Protein 3G9A (pdb70)

Sequence (355 aa):
GKGEELFTGVVPILVELDGDVNGHKFSVSGEGEGDATYGKLTLKFICTTGKLPVPWPTLVTTFVQCFSRYPDHMKRHDFFKSAMPEGYVQERTISFKDDGNYKTRAEVKFEGDDTLVNRIELKGIDFKEDGNILGHKLEEYNYNSHNVYITADKQKNGIKANFKIRRHNIEEDGSVQLADHYQQNTTPIGDGPVLLPDNHYLSTQSALSKDPNEKRDHMVLLEFVTAAGIITVQLQESGGGSVQAGGSLRLSCAASGDTFSSYSMAWFRQAPGKECELVSNILRDGTTTYAGSVKGRFTISRDDAKNTTVYLQMVVNLKSSEDTARYYCAADSGTQLGYVGAVGLSCLDYVMDYWGKGTQVTVS

Nearest PDB structures (foldseek):
  2qu1-assembly1_A  TM=1.002E+00  e=1.245E-47  Aequorea victoria
  1q4e-assembly1_A  TM=1.002E+00  e=1.464E-47  Aequorea victoria
  2hrs-assembly1_A  TM=1.003E+00  e=1.721E-47  Aequorea victoria
  8zus-assembly1_A  TM=1.002E+00  e=2.135E-47  Aequorea victoria
  6hut-assembly1_A  TM=1.001E+00  e=2.510E-47  Aequorea victoria

InterPro domains:
  IPR000786 Green fluorescent protein, GFP [PR01229] (3-27)
  IPR000786 Green fluorescent protein, GFP [PR01229] (28-48)
  IPR000786 Green fluorescent protein, GFP [PR01229] (49-69)
  IPR000786 Green fluorescent protein, GFP [PR01229] (70-85)
  IPR000786 Green fluorescent protein, GFP [PR01229] (86-108)
  IPR000786 Green fluorescent protein, GFP [PR01229] (109-129)
  IPR000786 Green fluorescent protein, GFP [PR01229] (130-149)
  IPR000786 Green fluorescent protein, GFP [PR01229] (150-171)
  IPR000786 Green fluorescent protein, GFP [PR01229] (173-192)
  IPR000786 Green fluorescent protein, GFP [PR01229] (193-211)
  IPR000786 Green fluorescent protein, GFP [PR01229] (214-237)
  IPR009017 Green fluorescent protein [G3DSA:2.40.155.10] (1-145)
  IPR009017 Green fluorescent protein [G3DSA:2.40.155.10] (146-238)
  IPR009017 Green fluorescent protein [SSF54511] (2-228)
  IPR011584 Green fluorescent protein-related [PF01353] (14-227)

Structure (mmCIF, N/CA/C/O backbone):
data_3G9A
#
_entry.id   3G9A
#
_cell.length_a   50.780
_cell.length_b   81.620
_cell.length_c   94.480
_cell.angle_alpha   90.00
_cell.angle_beta   90.00
_cell.angle_gamma   90.00
#
_symmetry.space_group_name_H-M   'P 21 21 21'
#
loop_
_entity.id
_entity.type
_entity.pdbx_description
1 polymer 'Green fluorescent protein'
2 polymer Minimizer
3 water water
#
loop_
_atom_site.group_PDB
_atom_site.id
_atom_site.type_symbol
_atom_site.label_atom_id
_atom_site.label_alt_id
_atom_site.label_comp_id
_atom_site.label_asym_id
_atom_site.label_entity_id
_atom_site.label_seq_id
_atom_site.pdbx_PDB_ins_code
_atom_site.Cartn_x
_atom_site.Cartn_y
_atom_site.Cartn_z
_atom_site.occupancy
_atom_site.B_iso_or_equiv
_atom_site.auth_seq_id
_atom_site.auth_comp_id
_atom_site.auth_asym_id
_atom_site.auth_atom_id
_atom_site.pdbx_PDB_model_num
ATOM 1 N N . GLY A 1 2 ? 48.693 106.016 -17.256 1.00 41.59 2 GLY A N 1
ATOM 2 C CA . GLY A 1 2 ? 47.367 105.461 -17.456 1.00 43.05 2 GLY A CA 1
ATOM 3 C C . GLY A 1 2 ? 46.362 105.973 -16.443 1.00 35.49 2 GLY A C 1
ATOM 4 O O . GLY A 1 2 ? 46.724 106.324 -15.316 1.00 34.22 2 GLY A O 1
ATOM 5 N N . LYS A 1 3 ? 45.094 106.018 -16.844 1.00 31.29 3 LYS A N 1
ATOM 6 C CA . LYS A 1 3 ? 44.029 106.479 -15.962 1.00 36.73 3 LYS A CA 1
ATOM 7 C C . LYS A 1 3 ? 43.991 105.635 -14.692 1.00 26.16 3 LYS A C 1
ATOM 8 O O . LYS A 1 3 ? 43.902 106.173 -13.591 1.00 29.38 3 LYS A O 1
ATOM 14 N N . GLY A 1 4 ? 44.065 104.315 -14.853 1.00 28.18 4 GLY A N 1
ATOM 15 C CA . GLY A 1 4 ? 44.029 103.406 -13.722 1.00 17.05 4 GLY A CA 1
ATOM 16 C C . GLY A 1 4 ? 45.136 103.679 -12.721 1.00 17.64 4 GLY A C 1
ATOM 17 O O . GLY A 1 4 ? 44.881 103.895 -11.535 1.00 16.31 4 GLY A O 1
ATOM 18 N N . GLU A 1 5 ? 46.370 103.661 -13.210 1.00 18.67 5 GLU A N 1
ATOM 19 C CA . GLU A 1 5 ? 47.548 103.946 -12.399 1.00 18.15 5 GLU A CA 1
ATOM 20 C C . GLU A 1 5 ? 47.432 105.267 -11.626 1.00 16.25 5 GLU A C 1
ATOM 21 O O . GLU A 1 5 ? 47.824 105.349 -10.462 1.00 15.23 5 GLU A O 1
ATOM 27 N N . GLU A 1 6 ? 46.893 106.301 -12.266 1.00 16.47 6 GLU A N 1
ATOM 28 C CA . GLU A 1 6 ? 46.792 107.613 -11.623 1.00 16.41 6 GLU A CA 1
ATOM 29 C C . GLU A 1 6 ? 45.907 107.592 -10.369 1.00 14.61 6 GLU A C 1
ATOM 30 O O . GLU A 1 6 ? 46.061 108.429 -9.478 1.00 14.47 6 GLU A O 1
ATOM 36 N N . LEU A 1 7 ? 44.993 106.627 -10.290 1.00 11.60 7 LEU A N 1
ATOM 37 C CA . LEU A 1 7 ? 44.084 106.544 -9.149 1.00 11.01 7 LEU A CA 1
ATOM 38 C C . LEU A 1 7 ? 44.804 106.125 -7.869 1.00 11.89 7 LEU A C 1
ATOM 39 O O . LEU A 1 7 ? 44.233 106.192 -6.786 1.00 10.43 7 LEU A O 1
ATOM 44 N N . PHE A 1 8 ? 46.059 105.707 -7.990 1.00 10.97 8 PHE A N 1
ATOM 45 C CA . PHE A 1 8 ? 46.756 105.115 -6.856 1.00 10.85 8 PHE A CA 1
ATOM 46 C C . PHE A 1 8 ? 47.970 105.896 -6.377 1.00 13.03 8 PHE A C 1
ATOM 47 O O . PHE A 1 8 ? 48.730 105.398 -5.555 1.00 13.62 8 PHE A O 1
ATOM 55 N N . THR A 1 9 ? 48.141 107.120 -6.867 1.00 12.31 9 THR A N 1
ATOM 56 C CA . THR A 1 9 ? 49.333 107.901 -6.527 1.00 11.55 9 THR A CA 1
ATOM 57 C C . THR A 1 9 ? 49.324 108.422 -5.094 1.00 12.57 9 THR A C 1
ATOM 58 O O . THR A 1 9 ? 50.367 108.805 -4.559 1.00 15.69 9 THR A O 1
ATOM 62 N N . GLY A 1 10 ? 48.147 108.432 -4.476 1.00 12.22 10 GLY A N 1
ATOM 63 C CA . GLY A 1 10 ? 48.008 108.863 -3.097 1.00 7.86 10 GLY A CA 1
ATOM 64 C C . GLY A 1 10 ? 47.442 107.767 -2.221 1.00 10.04 10 GLY A C 1
ATOM 65 O O . GLY A 1 10 ? 47.384 106.609 -2.630 1.00 11.84 10 GLY A O 1
ATOM 66 N N . VAL A 1 11 ? 47.024 108.143 -1.017 1.00 12.16 11 VAL A N 1
ATOM 67 C CA . VAL A 1 11 ? 46.425 107.213 -0.073 1.00 10.85 11 VAL A CA 1
ATOM 68 C C . VAL A 1 11 ? 44.965 107.000 -0.450 1.00 11.50 11 VAL A C 1
ATOM 69 O O . VAL A 1 11 ? 44.220 107.961 -0.632 1.00 12.58 11 VAL A O 1
ATOM 73 N N . VAL A 1 12 ? 44.568 105.738 -0.571 1.00 9.42 12 VAL A N 1
ATOM 74 C CA . VAL A 1 12 ? 43.231 105.367 -1.022 1.00 8.14 12 VAL A CA 1
ATOM 75 C C . VAL A 1 12 ? 42.519 104.564 0.067 1.00 8.71 12 VAL A C 1
ATOM 76 O O . VAL A 1 12 ? 43.054 103.567 0.549 1.00 8.12 12 VAL A O 1
ATOM 80 N N . PRO A 1 13 ? 41.303 104.983 0.453 1.00 8.03 13 PRO A N 1
ATOM 81 C CA . PRO A 1 13 ? 40.531 104.214 1.440 1.00 7.03 13 PRO A CA 1
ATOM 82 C C . PRO A 1 13 ? 40.124 102.857 0.876 1.00 7.71 13 PRO A C 1
ATOM 83 O O . PRO A 1 13 ? 39.823 102.746 -0.313 1.00 9.17 13 PRO A O 1
ATOM 87 N N . ILE A 1 14 ? 40.118 101.843 1.731 1.00 7.69 14 ILE A N 1
ATOM 88 C CA . ILE A 1 14 ? 39.774 100.487 1.322 1.00 5.79 14 ILE A CA 1
ATOM 89 C C . ILE A 1 14 ? 38.672 99.932 2.205 1.00 7.45 14 ILE A C 1
ATOM 90 O O . ILE A 1 14 ? 38.689 100.120 3.422 1.00 8.82 14 ILE A O 1
ATOM 95 N N . LEU A 1 15 ? 37.727 99.236 1.586 1.00 5.50 15 LEU A N 1
ATOM 96 C CA . LEU A 1 15 ? 36.700 98.499 2.312 1.00 5.29 15 LEU A CA 1
ATOM 97 C C . LEU A 1 15 ? 36.744 97.058 1.856 1.00 8.14 15 LEU A C 1
ATOM 98 O O . LEU A 1 15 ? 36.824 96.789 0.660 1.00 7.22 15 LEU A O 1
ATOM 103 N N . VAL A 1 16 ? 36.695 96.131 2.809 1.00 7.21 16 VAL A N 1
ATOM 104 C CA . VAL A 1 16 ? 36.666 94.717 2.484 1.00 7.46 16 VAL A CA 1
ATOM 105 C C . VAL A 1 16 ? 35.434 94.089 3.123 1.00 8.35 16 VAL A C 1
ATOM 106 O O . VAL A 1 16 ? 35.135 94.343 4.287 1.00 8.47 16 VAL A O 1
ATOM 110 N N . GLU A 1 17 ? 34.715 93.278 2.356 1.00 7.18 17 GLU A N 1
ATOM 111 C CA . GLU A 1 17 ? 33.515 92.625 2.864 1.00 6.48 17 GLU A CA 1
ATOM 112 C C . GLU A 1 17 ? 33.515 91.174 2.422 1.00 6.67 17 GLU A C 1
ATOM 113 O O . GLU A 1 17 ? 33.638 90.876 1.231 1.00 8.28 17 GLU A O 1
ATOM 119 N N . LEU A 1 18 ? 33.382 90.265 3.383 1.00 7.46 18 LEU A N 1
ATOM 120 C CA . LEU A 1 18 ? 33.409 88.844 3.062 1.00 7.30 18 LEU A CA 1
ATOM 121 C C . LEU A 1 18 ? 32.252 88.099 3.706 1.00 9.34 18 LEU A C 1
ATOM 122 O O . LEU A 1 18 ? 31.953 88.298 4.876 1.00 9.99 18 LEU A O 1
ATOM 127 N N . ASP A 1 19 ? 31.596 87.255 2.918 1.00 8.50 19 ASP A N 1
ATOM 128 C CA . ASP A 1 19 ? 30.636 86.294 3.450 1.00 8.99 19 ASP A CA 1
ATOM 129 C C . ASP A 1 19 ? 31.229 84.916 3.235 1.00 10.26 19 ASP A C 1
ATOM 130 O O . ASP A 1 19 ? 31.676 84.598 2.134 1.00 9.76 19 ASP A O 1
ATOM 135 N N . GLY A 1 20 ? 31.246 84.103 4.285 1.00 9.03 20 GLY A N 1
ATOM 136 C CA . GLY A 1 20 ? 31.902 82.813 4.225 1.00 8.76 20 GLY A CA 1
ATOM 137 C C . GLY A 1 20 ? 31.026 81.669 4.701 1.00 9.04 20 GLY A C 1
ATOM 138 O O . GLY A 1 20 ? 30.115 81.859 5.502 1.00 10.98 20 GLY A O 1
ATOM 139 N N . ASP A 1 21 ? 31.298 80.481 4.171 1.00 9.39 21 ASP A N 1
ATOM 140 C CA . ASP A 1 21 ? 30.642 79.256 4.613 1.00 10.05 21 ASP A CA 1
ATOM 141 C C . ASP A 1 21 ? 31.698 78.164 4.519 1.00 9.64 21 ASP A C 1
ATOM 142 O O . ASP A 1 21 ? 32.114 77.789 3.424 1.00 11.70 21 ASP A O 1
ATOM 147 N N . VAL A 1 22 ? 32.170 77.692 5.665 1.00 10.52 22 VAL A N 1
ATOM 148 C CA . VAL A 1 22 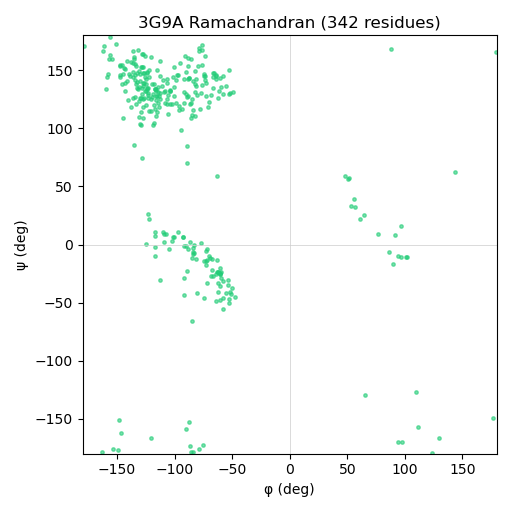? 33.192 76.655 5.681 1.00 7.95 22 VAL A CA 1
ATOM 149 C C . VAL A 1 22 ? 32.628 75.451 6.424 1.00 9.56 22 VAL A C 1
ATOM 150 O O . VAL A 1 22 ? 32.359 75.532 7.623 1.00 10.00 22 VAL A O 1
ATOM 154 N N . ASN A 1 23 ? 32.449 74.346 5.708 1.00 9.62 23 ASN A N 1
ATOM 155 C CA . ASN A 1 23 ? 31.851 73.144 6.291 1.00 12.92 23 ASN A CA 1
ATOM 156 C C . ASN A 1 23 ? 30.508 73.451 6.944 1.00 13.93 23 ASN A C 1
ATOM 157 O O . ASN A 1 23 ? 30.151 72.846 7.955 1.00 15.24 23 ASN A O 1
ATOM 162 N N . GLY A 1 24 ? 29.771 74.400 6.378 1.00 11.45 24 GLY A N 1
ATOM 163 C CA . GLY A 1 24 ? 28.478 74.779 6.919 1.00 13.08 24 GLY A CA 1
ATOM 164 C C . GLY A 1 24 ? 28.534 75.824 8.022 1.00 14.09 24 GLY A C 1
ATOM 165 O O . GLY A 1 24 ? 27.498 76.313 8.467 1.00 14.79 24 GLY A O 1
ATOM 166 N N . HIS A 1 25 ? 29.740 76.173 8.465 1.00 13.00 25 HIS A N 1
ATOM 167 C CA . HIS A 1 25 ? 29.909 77.239 9.452 1.00 10.50 25 HIS A CA 1
ATOM 168 C C . HIS A 1 25 ? 29.881 78.584 8.741 1.00 12.48 25 HIS A C 1
ATOM 169 O O . HIS A 1 25 ? 30.803 78.900 7.993 1.00 12.96 25 HIS A O 1
ATOM 176 N N . LYS A 1 26 ? 28.824 79.361 8.962 1.00 12.40 26 LYS A N 1
ATOM 177 C CA . LYS A 1 26 ? 28.654 80.637 8.263 1.00 10.99 26 LYS A CA 1
ATOM 178 C C . LYS A 1 26 ? 29.257 81.785 9.061 1.00 13.66 26 LYS A C 1
ATOM 179 O O . LYS A 1 26 ? 29.173 81.816 10.290 1.00 13.51 26 LYS A O 1
ATOM 185 N N . PHE A 1 27 ? 29.859 82.738 8.357 1.00 10.89 27 PHE A N 1
ATOM 186 C CA . PHE A 1 27 ? 30.439 83.909 9.010 1.00 9.88 27 PHE A CA 1
ATOM 187 C C . PHE A 1 27 ? 30.546 85.074 8.037 1.00 8.48 27 PHE A C 1
ATOM 188 O O . PHE A 1 27 ? 30.508 84.889 6.821 1.00 11.11 27 PHE A O 1
ATOM 196 N N . SER A 1 28 ? 30.658 86.274 8.590 1.00 8.10 28 SER A N 1
ATOM 197 C CA . SER A 1 28 ? 30.852 87.479 7.790 1.00 9.70 28 SER A CA 1
ATOM 198 C C . SER A 1 28 ? 31.953 88.324 8.406 1.00 11.32 28 SER A C 1
ATOM 199 O O . SER A 1 28 ? 32.109 88.368 9.629 1.00 9.46 28 SER A O 1
ATOM 202 N N . VAL A 1 29 ? 32.715 88.996 7.550 1.00 7.95 29 VAL A N 1
ATOM 203 C CA . VAL A 1 29 ? 33.790 89.863 8.004 1.00 7.49 29 VAL A CA 1
ATOM 204 C C . VAL A 1 29 ? 33.724 91.199 7.282 1.00 8.51 29 VAL A C 1
ATOM 205 O O . VAL A 1 29 ? 33.534 91.255 6.061 1.00 9.80 29 VAL A O 1
ATOM 209 N N . SER A 1 30 ? 33.866 92.276 8.045 1.00 6.71 30 SER A N 1
ATOM 210 C CA . SER A 1 30 ? 33.966 93.621 7.476 1.00 8.33 30 SER A CA 1
ATOM 211 C C . SER A 1 30 ? 35.325 94.216 7.790 1.00 8.68 30 SER A C 1
ATOM 212 O O . SER A 1 30 ? 35.768 94.174 8.931 1.00 10.53 30 SER A O 1
ATOM 215 N N . GLY A 1 31 ? 35.987 94.781 6.786 1.00 6.70 31 GLY A N 1
ATOM 216 C CA . GLY A 1 31 ? 37.277 95.408 7.008 1.00 8.57 31 GLY A CA 1
ATOM 217 C C . GLY A 1 31 ? 37.355 96.825 6.466 1.00 6.57 31 GLY A C 1
ATOM 218 O O . GLY A 1 31 ? 36.661 97.175 5.506 1.00 7.82 31 GLY A O 1
ATOM 219 N N . GLU A 1 32 ? 38.214 97.630 7.086 1.00 8.03 32 GLU A N 1
ATOM 220 C CA . GLU A 1 32 ? 38.441 99.011 6.685 1.00 7.06 32 GLU A CA 1
ATOM 221 C C . GLU A 1 32 ? 39.926 99.300 6.783 1.00 7.69 32 GLU A C 1
ATOM 222 O O . GLU A 1 32 ? 40.620 98.780 7.662 1.00 8.99 32 GLU A O 1
ATOM 228 N N . GLY A 1 33 ? 40.416 100.152 5.900 1.00 7.56 33 GLY A N 1
ATOM 229 C CA . GLY A 1 33 ? 41.781 100.614 6.027 1.00 9.52 33 GLY A CA 1
ATOM 230 C C . GLY A 1 33 ? 42.132 101.501 4.869 1.00 7.56 33 GLY A C 1
ATOM 231 O O . GLY A 1 33 ? 41.275 102.191 4.322 1.00 7.41 33 GLY A O 1
ATOM 232 N N . GLU A 1 34 ? 43.401 101.490 4.494 1.00 9.31 34 GLU A N 1
ATOM 233 C CA . GLU A 1 34 ? 43.836 102.310 3.380 1.00 9.55 34 GLU A CA 1
ATOM 234 C C . GLU A 1 34 ? 45.069 101.712 2.730 1.00 7.87 34 GLU A C 1
ATOM 235 O O . GLU A 1 34 ? 45.774 100.896 3.330 1.00 8.67 34 GLU A O 1
ATOM 241 N N . GLY A 1 35 ? 45.316 102.110 1.488 1.00 5.88 35 GLY A N 1
ATOM 242 C CA . GLY A 1 35 ? 46.468 101.613 0.763 1.00 6.52 35 GLY A CA 1
ATOM 243 C C . GLY A 1 35 ? 47.242 102.767 0.154 1.00 7.64 35 GLY A C 1
ATOM 244 O O . GLY A 1 35 ? 46.667 103.768 -0.270 1.00 9.04 35 GLY A O 1
ATOM 245 N N . ASP A 1 36 ? 48.555 102.603 0.089 1.00 7.34 36 ASP A N 1
ATOM 246 C CA . ASP A 1 36 ? 49.455 103.635 -0.413 1.00 8.03 36 ASP A CA 1
ATOM 247 C C . ASP A 1 36 ? 50.433 102.923 -1.351 1.00 8.90 36 ASP A C 1
ATOM 248 O O . ASP A 1 36 ? 51.520 102.501 -0.935 1.00 8.61 36 ASP A O 1
ATOM 253 N N . ALA A 1 37 ? 50.024 102.768 -2.611 1.00 7.72 37 ALA A N 1
ATOM 254 C CA . ALA A 1 37 ? 50.758 101.950 -3.580 1.00 9.12 37 ALA A CA 1
ATOM 255 C C . ALA A 1 37 ? 52.151 102.498 -3.862 1.00 7.26 37 ALA A C 1
ATOM 256 O O . ALA A 1 37 ? 53.052 101.763 -4.280 1.00 9.14 37 ALA A O 1
ATOM 258 N N . THR A 1 38 ? 52.328 103.790 -3.631 1.00 9.13 38 THR A N 1
ATOM 259 C CA . THR A 1 38 ? 53.642 104.400 -3.786 1.00 9.34 38 THR A CA 1
ATOM 260 C C . THR A 1 38 ? 54.682 103.651 -2.958 1.00 8.26 38 THR A C 1
ATOM 261 O O . THR A 1 38 ? 55.853 103.549 -3.352 1.00 9.53 38 THR A O 1
ATOM 265 N N . TYR A 1 39 ? 54.235 103.082 -1.840 1.00 8.59 39 TYR A N 1
ATOM 266 C CA . TYR A 1 39 ? 55.111 102.348 -0.932 1.00 9.08 39 TYR A CA 1
ATOM 267 C C . TYR A 1 39 ? 54.710 100.876 -0.823 1.00 8.87 39 TYR A C 1
ATOM 268 O O . TYR A 1 39 ? 55.262 100.138 -0.002 1.00 10.95 39 TYR A O 1
ATOM 277 N N . GLY A 1 40 ? 53.763 100.457 -1.662 1.00 6.63 40 GLY A N 1
ATOM 278 C CA . GLY A 1 40 ? 53.204 99.108 -1.606 1.00 7.37 40 GLY A CA 1
ATOM 279 C C . GLY A 1 40 ? 52.615 98.773 -0.245 1.00 8.85 40 GLY A C 1
ATOM 280 O O . GLY A 1 40 ? 52.623 97.621 0.191 1.00 8.26 40 GLY A O 1
ATOM 281 N N . LYS A 1 41 ? 52.077 99.788 0.424 1.00 8.95 41 LYS A N 1
ATOM 282 C CA . LYS A 1 41 ? 51.718 99.661 1.827 1.00 5.87 41 LYS A CA 1
ATOM 283 C C . LYS A 1 41 ? 50.215 99.541 2.065 1.00 9.14 41 LYS A C 1
ATOM 284 O O . LYS A 1 41 ? 49.442 100.366 1.589 1.00 9.71 41 LYS A O 1
ATOM 290 N N . LEU A 1 42 ? 49.828 98.521 2.827 1.00 6.24 42 LEU A N 1
ATOM 291 C CA . LEU A 1 42 ? 48.433 98.316 3.216 1.00 7.23 42 LEU A CA 1
ATOM 292 C C . LEU A 1 42 ? 48.303 98.268 4.729 1.00 8.30 42 LEU A C 1
ATOM 293 O O . LEU A 1 42 ? 49.088 97.611 5.413 1.00 7.88 42 LEU A O 1
ATOM 298 N N . THR A 1 43 ? 47.306 98.978 5.242 1.00 7.51 43 THR A N 1
ATOM 299 C CA . THR A 1 43 ? 46.943 98.896 6.646 1.00 7.80 43 THR A CA 1
ATOM 300 C C . THR A 1 43 ? 45.447 98.606 6.715 1.00 6.89 43 THR A C 1
ATOM 301 O O . THR A 1 43 ? 44.637 99.396 6.229 1.00 9.15 43 THR A O 1
ATOM 305 N N . LEU A 1 44 ? 45.084 97.470 7.304 1.00 6.87 44 LEU A N 1
ATOM 306 C CA . LEU A 1 44 ? 43.698 97.020 7.286 1.00 5.46 44 LEU A CA 1
ATOM 307 C C . LEU A 1 44 ? 43.306 96.395 8.614 1.00 8.93 44 LEU A C 1
ATOM 308 O O . LEU A 1 44 ? 44.093 95.680 9.223 1.00 10.56 44 LEU A O 1
ATOM 313 N N . LYS A 1 45 ? 42.083 96.666 9.059 1.00 7.14 45 LYS A N 1
ATOM 314 C CA . LYS A 1 45 ? 41.551 95.999 10.249 1.00 6.99 45 LYS A CA 1
ATOM 315 C C . LYS A 1 45 ? 40.253 95.298 9.882 1.00 7.54 45 LYS A C 1
ATOM 316 O O . LYS A 1 45 ? 39.334 95.923 9.345 1.00 8.40 45 LYS A O 1
ATOM 322 N N . PHE A 1 46 ? 40.195 94.001 10.173 1.00 6.59 46 PHE A N 1
ATOM 323 C CA . PHE A 1 46 ? 39.045 93.165 9.846 1.00 7.75 46 PHE A CA 1
ATOM 324 C C . PHE A 1 46 ? 38.321 92.738 11.113 1.00 9.41 46 PHE A C 1
ATOM 325 O O . PHE A 1 46 ? 38.957 92.338 12.089 1.00 8.17 46 PHE A O 1
ATOM 333 N N . ILE A 1 47 ? 36.994 92.805 11.090 1.00 7.52 47 ILE A N 1
ATOM 334 C CA . ILE A 1 47 ? 36.181 92.399 12.230 1.00 7.81 47 ILE A CA 1
ATOM 335 C C . ILE A 1 47 ? 35.186 91.314 11.819 1.00 9.85 47 ILE A C 1
ATOM 336 O O . ILE A 1 47 ? 34.483 91.460 10.819 1.00 9.70 47 ILE A O 1
ATOM 341 N N . CYS A 1 48 ? 35.124 90.223 12.579 1.00 8.39 48 CYS A N 1
ATOM 342 C CA . CYS A 1 48 ? 34.087 89.221 12.339 1.00 8.87 48 CYS A CA 1
ATOM 343 C C . CYS A 1 48 ? 32.794 89.749 12.939 1.00 13.09 48 CYS A C 1
ATOM 344 O O . CYS A 1 48 ? 32.702 89.963 14.146 1.00 15.20 48 CYS A O 1
ATOM 347 N N . THR A 1 49 ? 31.799 89.980 12.093 1.00 10.66 49 THR A N 1
ATOM 348 C CA . THR A 1 49 ? 30.566 90.608 12.539 1.00 12.95 49 THR A CA 1
ATOM 349 C C . THR A 1 49 ? 29.529 89.587 12.996 1.00 13.78 49 THR A C 1
ATOM 350 O O . THR A 1 49 ? 28.441 89.955 13.435 1.00 17.81 49 THR A O 1
ATOM 354 N N . THR A 1 50 ? 29.870 88.309 12.895 1.00 12.44 50 THR A N 1
ATOM 355 C CA . THR A 1 50 ? 28.937 87.248 13.256 1.00 13.91 50 THR A CA 1
ATOM 356 C C . THR A 1 50 ? 29.376 86.532 14.530 1.00 16.57 50 THR A C 1
ATOM 357 O O . THR A 1 50 ? 28.827 85.489 14.891 1.00 23.37 50 THR A O 1
ATOM 361 N N . GLY A 1 51 ? 30.359 87.107 15.216 1.00 15.45 51 GLY A N 1
ATOM 362 C CA . GLY A 1 51 ? 30.864 86.533 16.450 1.00 16.15 51 GLY A CA 1
ATOM 363 C C . GLY A 1 51 ? 32.263 85.976 16.275 1.00 16.46 51 GLY A C 1
ATOM 364 O O . GLY A 1 51 ? 33.153 86.670 15.799 1.00 15.79 51 GLY A O 1
ATOM 365 N N . LYS A 1 52 ? 32.459 84.717 16.650 1.00 15.39 52 LYS A N 1
ATOM 366 C CA . LYS A 1 52 ? 33.772 84.091 16.552 1.00 13.93 52 LYS A CA 1
ATOM 367 C C . LYS A 1 52 ? 34.028 83.593 15.133 1.00 11.53 52 LYS A C 1
ATOM 368 O O . LYS A 1 52 ? 33.178 82.929 14.547 1.00 15.10 52 LYS A O 1
ATOM 374 N N . LEU A 1 53 ? 35.192 83.921 14.577 1.00 11.40 53 LEU A N 1
ATOM 375 C CA . LEU A 1 53 ? 35.573 83.397 13.266 1.00 12.27 53 LEU A CA 1
ATOM 376 C C . LEU A 1 53 ? 35.821 81.888 13.386 1.00 12.85 53 LEU A C 1
ATOM 377 O O . LEU A 1 53 ? 36.556 81.451 14.267 1.00 12.83 53 LEU A O 1
ATOM 382 N N . PRO A 1 54 ? 35.196 81.082 12.512 1.00 9.59 54 PRO A N 1
ATOM 383 C CA . PRO A 1 54 ? 35.309 79.618 12.636 1.00 10.08 54 PRO A CA 1
ATOM 384 C C . PRO A 1 54 ? 36.569 79.037 11.994 1.00 10.89 54 PRO A C 1
ATOM 385 O O . PRO A 1 54 ? 36.804 77.828 12.078 1.00 11.88 54 PRO A O 1
ATOM 389 N N . VAL A 1 55 ? 37.360 79.895 11.356 1.00 9.54 55 VAL A N 1
ATOM 390 C CA . VAL A 1 55 ? 38.646 79.499 10.789 1.00 8.11 55 VAL A CA 1
ATOM 391 C C . VAL A 1 55 ? 39.704 80.469 11.318 1.00 8.15 55 VAL A C 1
ATOM 392 O O . VAL A 1 55 ? 39.361 81.532 11.841 1.00 8.67 55 VAL A O 1
ATOM 396 N N . PRO A 1 56 ? 40.991 80.110 11.202 1.00 10.04 56 PRO A N 1
ATOM 397 C CA . PRO A 1 56 ? 42.017 81.010 11.733 1.00 8.27 56 PRO A CA 1
ATOM 398 C C . PRO A 1 56 ? 42.174 82.246 10.865 1.00 9.10 56 PRO A C 1
ATOM 399 O O . PRO A 1 56 ? 42.171 82.148 9.632 1.00 8.75 56 PRO A O 1
ATOM 403 N N . TRP A 1 57 ? 42.327 83.398 11.506 1.00 7.50 57 TRP A N 1
ATOM 404 C CA . TRP A 1 57 ? 42.569 84.640 10.773 1.00 7.76 57 TRP A CA 1
ATOM 405 C C . TRP A 1 57 ? 43.665 84.526 9.703 1.00 6.95 57 TRP A C 1
ATOM 406 O O . TRP A 1 57 ? 43.490 85.015 8.584 1.00 7.27 57 TRP A O 1
ATOM 417 N N . PRO A 1 58 ? 44.802 83.894 10.032 1.00 6.31 58 PRO A N 1
ATOM 418 C CA . PRO A 1 58 ? 45.851 83.870 9.007 1.00 6.72 58 PRO A CA 1
ATOM 419 C C . PRO A 1 58 ? 45.413 83.175 7.719 1.00 8.28 58 PRO A C 1
ATOM 420 O O . PRO A 1 58 ? 45.956 83.514 6.663 1.00 9.48 58 PRO A O 1
ATOM 424 N N . THR A 1 59 ? 44.449 82.257 7.788 1.00 6.47 59 THR A N 1
ATOM 425 C CA . THR A 1 59 ? 44.051 81.524 6.579 1.00 6.53 59 THR A CA 1
ATOM 426 C C . THR A 1 59 ? 43.283 82.386 5.599 1.00 8.79 59 THR A C 1
ATOM 427 O O . THR A 1 59 ? 43.096 81.986 4.454 1.00 7.24 59 THR A O 1
ATOM 431 N N . LEU A 1 60 ? 42.846 83.560 6.051 1.00 7.11 60 LEU A N 1
ATOM 432 C CA . LEU A 1 60 ? 42.053 84.476 5.230 1.00 6.29 60 LEU A CA 1
ATOM 433 C C . LEU A 1 60 ? 42.836 85.691 4.721 1.00 6.93 60 LEU A C 1
ATOM 434 O O . LEU A 1 60 ? 42.311 86.510 3.974 1.00 7.54 60 LEU A O 1
ATOM 439 N N . VAL A 1 61 ? 44.091 85.817 5.131 1.00 6.58 61 VAL A N 1
ATOM 440 C CA . VAL A 1 61 ? 44.903 86.961 4.718 1.00 6.94 61 VAL A CA 1
ATOM 441 C C . VAL A 1 61 ? 44.926 87.144 3.196 1.00 6.18 61 VAL A C 1
ATOM 442 O O . VAL A 1 61 ? 44.652 88.231 2.705 1.00 6.72 61 VAL A O 1
ATOM 446 N N . THR A 1 62 ? 45.222 86.083 2.447 1.00 7.26 62 THR A N 1
ATOM 447 C CA . THR A 1 62 ? 45.370 86.245 0.996 1.00 5.94 62 THR A CA 1
ATOM 448 C C . THR A 1 62 ? 44.035 86.574 0.344 1.00 7.96 62 THR A C 1
ATOM 449 O O . THR A 1 62 ? 43.983 87.216 -0.709 1.00 7.10 62 THR A O 1
ATOM 453 N N . THR A 1 63 ? 42.952 86.130 0.967 1.00 5.90 63 THR A N 1
ATOM 454 C CA . THR A 1 63 ? 41.618 86.402 0.430 1.00 6.63 63 THR A CA 1
ATOM 455 C C . THR A 1 63 ? 41.206 87.861 0.666 1.00 6.50 63 THR A C 1
ATOM 456 O O . THR A 1 63 ? 40.709 88.533 -0.242 1.00 7.52 63 THR A O 1
ATOM 460 N N . PHE A 1 64 ? 41.425 88.348 1.885 1.00 7.05 64 PHE A N 1
ATOM 461 C CA . PHE A 1 64 ? 41.144 89.737 2.221 1.00 5.92 64 PHE A CA 1
ATOM 462 C C . PHE A 1 64 ? 42.038 90.668 1.401 1.00 6.50 64 PHE A C 1
ATOM 463 O O . PHE A 1 64 ? 41.623 91.770 1.004 1.00 8.07 64 PHE A O 1
ATOM 492 N N . VAL A 1 66 ? 43.951 92.668 -2.508 1.00 6.41 68 VAL A N 1
ATOM 493 C CA . VAL A 1 66 ? 43.904 93.968 -3.197 1.00 6.49 68 VAL A CA 1
ATOM 494 C C . VAL A 1 66 ? 45.266 94.328 -3.788 1.00 8.44 68 VAL A C 1
ATOM 495 O O . VAL A 1 66 ? 45.890 95.335 -3.430 1.00 8.65 68 VAL A O 1
ATOM 499 N N . GLN A 1 67 ? 45.698 93.488 -4.718 1.00 7.48 69 GLN A N 1
ATOM 500 C CA . GLN A 1 67 ? 47.047 93.560 -5.264 1.00 7.80 69 GLN A CA 1
ATOM 501 C C . GLN A 1 67 ? 47.254 94.758 -6.179 1.00 7.44 69 GLN A C 1
ATOM 502 O O . GLN A 1 67 ? 48.366 95.009 -6.643 1.00 8.60 69 GLN A O 1
ATOM 508 N N . CYS A 1 68 ? 46.182 95.506 -6.418 1.00 9.26 70 CYS A N 1
ATOM 509 C CA . CYS A 1 68 ? 46.304 96.801 -7.069 1.00 8.00 70 CYS A CA 1
ATOM 510 C C . CYS A 1 68 ? 47.116 97.791 -6.225 1.00 6.97 70 CYS A C 1
ATOM 511 O O . CYS A 1 68 ? 47.539 98.821 -6.726 1.00 7.25 70 CYS A O 1
ATOM 514 N N . PHE A 1 69 ? 47.354 97.472 -4.955 1.00 8.06 71 PHE A N 1
ATOM 515 C CA . PHE A 1 69 ? 48.180 98.342 -4.110 1.00 8.54 71 PHE A CA 1
ATOM 516 C C . PHE A 1 69 ? 49.651 97.960 -4.088 1.00 9.25 71 PHE A C 1
ATOM 517 O O . PHE A 1 69 ? 50.439 98.543 -3.327 1.00 8.57 71 PHE A O 1
ATOM 525 N N . SER A 1 70 ? 50.021 96.990 -4.921 1.00 8.25 72 SER A N 1
ATOM 526 C CA . SER A 1 70 ? 51.417 96.597 -5.070 1.00 7.14 72 SER A CA 1
ATOM 527 C C . SER A 1 70 ? 52.236 97.784 -5.556 1.00 9.12 72 SER A C 1
ATOM 528 O O . SER A 1 70 ? 51.768 98.587 -6.367 1.00 10.01 72 SER A O 1
ATOM 531 N N . ARG A 1 71 ? 53.464 97.902 -5.068 1.00 7.16 73 ARG A N 1
ATOM 532 C CA . ARG A 1 71 ? 54.374 98.872 -5.654 1.00 8.88 73 ARG A CA 1
ATOM 533 C C . ARG A 1 71 ? 55.053 98.257 -6.867 1.00 7.00 73 ARG A C 1
ATOM 534 O O . ARG A 1 71 ? 55.867 97.330 -6.734 1.00 9.71 73 ARG A O 1
ATOM 542 N N . TYR A 1 72 ? 54.711 98.766 -8.048 1.00 7.91 74 TYR A N 1
ATOM 543 C CA . TYR A 1 72 ? 55.436 98.393 -9.251 1.00 8.71 74 TYR A CA 1
ATOM 544 C C . TYR A 1 72 ? 56.533 99.420 -9.480 1.00 8.85 74 TYR A C 1
ATOM 545 O O . TYR A 1 72 ? 56.241 100.591 -9.691 1.00 9.76 74 TYR A O 1
ATOM 554 N N . PRO A 1 73 ? 57.795 98.982 -9.420 1.00 8.44 75 PRO A N 1
ATOM 555 C CA . PRO A 1 73 ? 58.899 99.897 -9.727 1.00 9.99 75 PRO A CA 1
ATOM 556 C C . PRO A 1 73 ? 58.666 100.541 -11.087 1.00 9.60 75 PRO A C 1
ATOM 557 O O . PRO A 1 73 ? 58.063 99.924 -11.964 1.00 11.31 75 PRO A O 1
ATOM 561 N N . ASP A 1 74 ? 59.149 101.764 -11.272 1.00 9.21 76 ASP A N 1
ATOM 562 C CA . ASP A 1 74 ? 58.898 102.479 -12.513 1.00 9.68 76 ASP A CA 1
ATOM 563 C C . ASP A 1 74 ? 59.255 101.641 -13.743 1.00 11.85 76 ASP A C 1
ATOM 564 O O . ASP A 1 74 ? 58.525 101.631 -14.734 1.00 12.21 76 ASP A O 1
ATOM 569 N N . HIS A 1 75 ? 60.381 100.944 -13.688 1.00 10.92 77 HIS A N 1
ATOM 570 C CA . HIS A 1 75 ? 60.813 100.180 -14.860 1.00 12.47 77 HIS A CA 1
ATOM 571 C C . HIS A 1 75 ? 59.892 98.990 -15.170 1.00 16.03 77 HIS A C 1
ATOM 572 O O . HIS A 1 75 ? 59.975 98.400 -16.248 1.00 17.99 77 HIS A O 1
ATOM 579 N N . MET A 1 76 ? 59.004 98.656 -14.236 1.00 11.68 78 MET A N 1
ATOM 580 C CA . MET A 1 76 ? 58.065 97.545 -14.418 1.00 12.45 78 MET A CA 1
ATOM 581 C C . MET A 1 76 ? 56.622 97.993 -14.608 1.00 13.19 78 MET A C 1
ATOM 582 O O . MET A 1 76 ? 55.713 97.167 -14.597 1.00 12.48 78 MET A O 1
ATOM 587 N N . LYS A 1 77 ? 56.396 99.290 -14.768 1.00 13.88 79 LYS A N 1
ATOM 588 C CA . LYS A 1 77 ? 55.023 99.801 -14.746 1.00 14.22 79 LYS A CA 1
ATOM 589 C C . LYS A 1 77 ? 54.118 99.202 -15.820 1.00 10.21 79 LYS A C 1
ATOM 590 O O . LYS A 1 77 ? 52.910 99.100 -15.624 1.00 13.78 79 LYS A O 1
ATOM 596 N N . ARG A 1 78 ? 54.689 98.805 -16.952 1.00 12.58 80 ARG A N 1
ATOM 597 C CA . ARG A 1 78 ? 53.855 98.257 -18.013 1.00 11.47 80 ARG A CA 1
ATOM 598 C C . ARG A 1 78 ? 53.338 96.862 -17.680 1.00 13.15 80 ARG A C 1
ATOM 599 O O . ARG A 1 78 ? 52.537 96.303 -18.426 1.00 14.85 80 ARG A O 1
ATOM 607 N N . HIS A 1 79 ? 53.791 96.304 -16.559 1.00 10.39 81 HIS A N 1
ATOM 608 C CA . HIS A 1 79 ? 53.369 94.960 -16.163 1.00 10.24 81 HIS A CA 1
ATOM 609 C C . HIS A 1 79 ? 52.280 94.942 -15.093 1.00 12.41 81 HIS A C 1
ATOM 610 O O . HIS A 1 79 ? 51.925 93.875 -14.598 1.00 11.37 81 HIS A O 1
ATOM 617 N N . ASP A 1 80 ? 51.761 96.116 -14.745 1.00 11.06 82 ASP A N 1
ATOM 618 C CA . ASP A 1 80 ? 50.791 96.235 -13.654 1.00 10.04 82 ASP A CA 1
ATOM 619 C C . ASP A 1 80 ? 49.358 96.057 -14.166 1.00 9.68 82 ASP A C 1
ATOM 620 O O . ASP A 1 80 ? 48.657 97.029 -14.459 1.00 9.10 82 ASP A O 1
ATOM 625 N N . PHE A 1 81 ? 48.919 94.803 -14.272 1.00 9.23 83 PHE A N 1
ATOM 626 C CA . PHE A 1 81 ? 47.558 94.536 -14.723 1.00 10.66 83 PHE A CA 1
ATOM 627 C C . PHE A 1 81 ? 46.516 95.116 -13.768 1.00 8.54 83 PHE A C 1
ATOM 628 O O . PHE A 1 81 ? 45.507 95.669 -14.201 1.00 8.49 83 PHE A O 1
ATOM 636 N N . PHE A 1 82 ? 46.773 94.985 -12.468 1.00 10.83 84 PHE A N 1
ATOM 637 C CA . PHE A 1 82 ? 45.769 95.263 -11.445 1.00 9.61 84 PHE A CA 1
ATOM 638 C C . PHE A 1 82 ? 45.280 96.709 -11.499 1.00 9.33 84 PHE A C 1
ATOM 639 O O . PHE A 1 82 ? 44.077 96.978 -11.461 1.00 8.07 84 PHE A O 1
ATOM 647 N N . LYS A 1 83 ? 46.210 97.656 -11.577 1.00 8.11 85 LYS A N 1
ATOM 648 C CA . LYS A 1 83 ? 45.796 99.054 -11.661 1.00 8.69 85 LYS A CA 1
ATOM 649 C C . LYS A 1 83 ? 45.186 99.376 -13.015 1.00 9.47 85 LYS A C 1
ATOM 650 O O . LYS A 1 83 ? 44.285 100.209 -13.104 1.00 9.31 85 LYS A O 1
ATOM 656 N N . SER A 1 84 ? 45.677 98.724 -14.062 1.00 9.64 86 SER A N 1
ATOM 657 C CA . SER A 1 84 ? 45.218 99.030 -15.418 1.00 10.60 86 SER A CA 1
ATOM 658 C C . SER A 1 84 ? 43.730 98.744 -15.586 1.00 12.73 86 SER A C 1
ATOM 659 O O . SER A 1 84 ? 43.071 99.322 -16.447 1.00 11.66 86 SER A O 1
ATOM 662 N N . ALA A 1 85 ? 43.202 97.858 -14.749 1.00 8.97 87 ALA A N 1
ATOM 663 C CA . ALA A 1 85 ? 41.798 97.466 -14.827 1.00 9.09 87 ALA A CA 1
ATOM 664 C C . ALA A 1 85 ? 40.859 98.426 -14.101 1.00 11.17 87 ALA A C 1
ATOM 665 O O . ALA A 1 85 ? 39.641 98.276 -14.168 1.00 10.99 87 ALA A O 1
ATOM 667 N N . MET A 1 86 ? 41.428 99.400 -13.399 1.00 9.16 88 MET A N 1
ATOM 668 C CA . MET A 1 86 ? 40.634 100.340 -12.618 1.00 9.52 88 MET A CA 1
ATOM 669 C C . MET A 1 86 ? 40.198 101.539 -13.448 1.00 13.25 88 MET A C 1
ATOM 670 O O . MET A 1 86 ? 40.876 101.918 -14.405 1.00 12.81 88 MET A O 1
ATOM 675 N N . PRO A 1 87 ? 39.077 102.169 -13.069 1.00 10.53 89 PRO A N 1
ATOM 676 C CA . PRO A 1 87 ? 38.256 101.914 -11.873 1.00 11.28 89 PRO A CA 1
ATOM 677 C C . PRO A 1 87 ? 37.207 100.802 -11.992 1.00 11.48 89 PRO A C 1
ATOM 678 O O . PRO A 1 87 ? 36.633 100.428 -10.967 1.00 8.60 89 PRO A O 1
ATOM 682 N N . GLU A 1 88 ? 36.938 100.300 -13.191 1.00 9.48 90 GLU A N 1
ATOM 683 C CA . GLU A 1 88 ? 35.877 99.307 -13.355 1.00 10.54 90 GLU A CA 1
ATOM 684 C C . GLU A 1 88 ? 36.182 98.030 -12.571 1.00 13.07 90 GLU A C 1
ATOM 685 O O . GLU A 1 88 ? 35.268 97.357 -12.072 1.00 11.81 90 GLU A O 1
ATOM 691 N N . GLY A 1 89 ? 37.468 97.711 -12.470 1.00 9.61 91 GLY A N 1
ATOM 692 C CA . GLY A 1 89 ? 37.935 96.670 -11.570 1.00 9.03 91 GLY A CA 1
ATOM 693 C C . GLY A 1 89 ? 38.158 95.311 -12.203 1.00 10.12 91 GLY A C 1
ATOM 694 O O . GLY A 1 89 ? 38.138 95.162 -13.423 1.00 9.59 91 GLY A O 1
ATOM 695 N N . TYR A 1 90 ? 38.373 94.310 -11.356 1.00 7.43 92 TYR A N 1
ATOM 696 C CA . TYR A 1 90 ? 38.578 92.952 -11.830 1.00 8.84 92 TYR A CA 1
ATOM 697 C C . TYR A 1 90 ? 37.902 91.932 -10.921 1.00 10.66 92 TYR A C 1
ATOM 698 O O . TYR A 1 90 ? 37.619 92.210 -9.753 1.00 9.04 92 TYR A O 1
ATOM 707 N N . VAL A 1 91 ? 37.629 90.761 -11.481 1.00 9.18 93 VAL A N 1
ATOM 708 C CA . VAL A 1 91 ? 37.191 89.624 -10.694 1.00 7.33 93 VAL A CA 1
ATOM 709 C C . VAL A 1 91 ? 38.422 88.821 -10.301 1.00 8.30 93 VAL A C 1
ATOM 710 O O . VAL A 1 91 ? 39.284 88.542 -11.134 1.00 11.93 93 VAL A O 1
ATOM 714 N N . GLN A 1 92 ? 38.533 88.473 -9.026 1.00 6.53 94 GLN A N 1
ATOM 715 C CA . GLN A 1 92 ? 39.640 87.635 -8.586 1.00 6.97 94 GLN A CA 1
ATOM 716 C C . GLN A 1 92 ? 39.071 86.341 -8.031 1.00 8.47 94 GLN A C 1
ATOM 717 O O . GLN A 1 92 ? 38.278 86.366 -7.089 1.00 9.39 94 GLN A O 1
ATOM 723 N N . GLU A 1 93 ? 39.455 85.216 -8.630 1.00 7.76 95 GLU A N 1
ATOM 724 C CA . GLU A 1 93 ? 38.979 83.919 -8.173 1.00 7.25 95 GLU A CA 1
ATOM 725 C C . GLU A 1 93 ? 40.140 83.065 -7.707 1.00 9.09 95 GLU A C 1
ATOM 726 O O . GLU A 1 93 ? 41.198 83.057 -8.335 1.00 10.12 95 GLU A O 1
ATOM 732 N N . ARG A 1 94 ? 39.949 82.356 -6.597 1.00 7.36 96 ARG A N 1
ATOM 733 C CA . ARG A 1 94 ? 40.969 81.412 -6.148 1.00 5.82 96 ARG A CA 1
ATOM 734 C C . ARG A 1 94 ? 40.408 80.056 -5.745 1.00 8.31 96 ARG A C 1
ATOM 735 O O . ARG A 1 94 ? 39.245 79.933 -5.356 1.00 8.79 96 ARG A O 1
ATOM 743 N N . THR A 1 95 ? 41.256 79.041 -5.853 1.00 7.14 97 THR A N 1
ATOM 744 C CA . THR A 1 95 ? 41.078 77.812 -5.095 1.00 6.91 97 THR A CA 1
ATOM 745 C C . THR A 1 95 ? 42.284 77.715 -4.170 1.00 8.02 97 THR A C 1
ATOM 746 O O . THR A 1 95 ? 43.427 77.787 -4.628 1.00 8.83 97 THR A O 1
ATOM 750 N N . ILE A 1 96 ? 42.030 77.598 -2.869 1.00 5.87 98 ILE A N 1
ATOM 751 C CA . ILE A 1 96 ? 43.090 77.462 -1.884 1.00 5.00 98 ILE A CA 1
ATOM 752 C C . ILE A 1 96 ? 42.959 76.090 -1.248 1.00 7.02 98 ILE A C 1
ATOM 753 O O . ILE A 1 96 ? 41.969 75.792 -0.574 1.00 8.23 98 ILE A O 1
ATOM 758 N N . SER A 1 97 ? 43.956 75.253 -1.503 1.00 6.64 99 SER A N 1
ATOM 759 C CA . SER A 1 97 ? 43.937 73.857 -1.089 1.00 8.85 99 SER A CA 1
ATOM 760 C C . SER A 1 97 ? 44.873 73.643 0.092 1.00 8.55 99 SER A C 1
ATOM 761 O O . SER A 1 97 ? 46.087 73.750 -0.045 1.00 11.20 99 SER A O 1
ATOM 764 N N . PHE A 1 98 ? 44.305 73.341 1.254 1.00 9.11 100 PHE A N 1
ATOM 765 C CA . PHE A 1 98 ? 45.116 73.085 2.438 1.00 9.92 100 PHE A CA 1
ATOM 766 C C . PHE A 1 98 ? 45.552 71.629 2.454 1.00 11.79 100 PHE A C 1
ATOM 767 O O . PHE A 1 98 ? 44.718 70.727 2.364 1.00 11.74 100 PHE A O 1
ATOM 775 N N . LYS A 1 99 ? 46.860 71.408 2.558 1.00 13.76 101 LYS A N 1
ATOM 776 C CA . LYS A 1 99 ? 47.412 70.057 2.423 1.00 15.31 101 LYS A CA 1
ATOM 777 C C . LYS A 1 99 ? 46.798 69.112 3.444 1.00 14.75 101 LYS A C 1
ATOM 778 O O . LYS A 1 99 ? 46.752 69.417 4.638 1.00 13.39 101 LYS A O 1
ATOM 784 N N . ASP A 1 100 ? 46.328 67.969 2.955 1.00 14.98 102 ASP A N 1
ATOM 785 C CA . ASP A 1 100 ? 45.730 66.934 3.790 1.00 18.30 102 ASP A CA 1
ATOM 786 C C . ASP A 1 100 ? 44.488 67.438 4.520 1.00 16.66 102 ASP A C 1
ATOM 787 O O . ASP A 1 100 ? 44.087 66.882 5.541 1.00 16.08 102 ASP A O 1
ATOM 792 N N . ASP A 1 101 ? 43.879 68.496 3.987 1.00 10.76 103 ASP A N 1
ATOM 793 C CA . ASP A 1 101 ? 42.663 69.051 4.577 1.00 11.94 103 ASP A CA 1
ATOM 794 C C . ASP A 1 101 ? 41.759 69.619 3.474 1.00 13.23 103 ASP A C 1
ATOM 795 O O . ASP A 1 101 ? 41.931 69.291 2.294 1.00 11.60 103 ASP A O 1
ATOM 800 N N . GLY A 1 102 ? 40.811 70.469 3.859 1.00 10.21 104 GLY A N 1
ATOM 801 C CA . GLY A 1 102 ? 39.830 71.019 2.929 1.00 10.00 104 GLY A CA 1
ATOM 802 C C . GLY A 1 102 ? 40.338 72.113 1.994 1.00 11.19 104 GLY A C 1
ATOM 803 O O . GLY A 1 102 ? 41.532 72.398 1.943 1.00 10.58 104 GLY A O 1
ATOM 804 N N . ASN A 1 103 ? 39.418 72.726 1.252 1.00 7.92 105 ASN A N 1
ATOM 805 C CA . ASN A 1 103 ? 39.771 73.823 0.350 1.00 8.42 105 ASN A CA 1
ATOM 806 C C . ASN A 1 103 ? 38.792 74.983 0.427 1.00 8.18 105 ASN A C 1
ATOM 807 O O . ASN A 1 103 ? 37.611 74.795 0.715 1.00 9.61 105 ASN A O 1
ATOM 812 N N . TYR A 1 104 ? 39.304 76.193 0.199 1.00 7.49 106 TYR A N 1
ATOM 813 C CA . TYR A 1 104 ? 38.458 77.357 0.006 1.00 8.35 106 TYR A CA 1
ATOM 814 C C . TYR A 1 104 ? 38.341 77.613 -1.481 1.00 8.10 106 TYR A C 1
ATOM 815 O O . TYR A 1 104 ? 39.325 77.494 -2.209 1.00 9.06 106 TYR A O 1
ATOM 824 N N . LYS A 1 105 ? 37.154 78.008 -1.925 1.00 7.09 107 LYS A N 1
ATOM 825 C CA . LYS A 1 105 ? 37.007 78.614 -3.242 1.00 7.69 107 LYS A CA 1
ATOM 826 C C . LYS A 1 105 ? 36.463 80.010 -3.027 1.00 9.64 107 LYS A C 1
ATOM 827 O O . LYS A 1 105 ? 35.492 80.203 -2.290 1.00 9.87 107 LYS A O 1
ATOM 833 N N . THR A 1 106 ? 37.116 80.990 -3.641 1.00 7.32 108 THR A N 1
ATOM 834 C CA . THR A 1 106 ? 36.722 82.369 -3.448 1.00 8.07 108 THR A CA 1
ATOM 835 C C . THR A 1 106 ? 36.441 83.051 -4.777 1.00 6.71 108 THR A C 1
ATOM 836 O O . THR A 1 106 ? 37.104 82.789 -5.786 1.00 9.33 108 THR A O 1
ATOM 840 N N . ARG A 1 107 ? 35.430 83.909 -4.767 1.00 7.67 109 ARG A N 1
ATOM 841 C CA . ARG A 1 107 ? 35.206 84.838 -5.865 1.00 8.16 109 ARG A CA 1
ATOM 842 C C . ARG A 1 107 ? 35.045 86.237 -5.293 1.00 10.49 109 ARG A C 1
ATOM 843 O O . ARG A 1 107 ? 34.205 86.471 -4.422 1.00 9.62 109 ARG A O 1
ATOM 851 N N . ALA A 1 108 ? 35.851 87.165 -5.793 1.00 7.63 110 ALA A N 1
ATOM 852 C CA . ALA A 1 108 ? 35.834 88.531 -5.296 1.00 7.69 110 ALA A CA 1
ATOM 853 C C . ALA A 1 108 ? 35.757 89.494 -6.462 1.00 6.52 110 ALA A C 1
ATOM 854 O O . ALA A 1 108 ? 36.265 89.204 -7.548 1.00 9.10 110 ALA A O 1
ATOM 856 N N . GLU A 1 109 ? 35.119 90.636 -6.231 1.00 8.20 111 GLU A N 1
ATOM 857 C CA . GLU A 1 109 ? 35.192 91.756 -7.164 1.00 7.93 111 GLU A CA 1
ATOM 858 C C . GLU A 1 109 ? 35.946 92.895 -6.479 1.00 8.16 111 GLU A C 1
ATOM 859 O O . GLU A 1 109 ? 35.617 93.291 -5.349 1.00 9.82 111 GLU A O 1
ATOM 865 N N . VAL A 1 110 ? 36.967 93.408 -7.161 1.00 8.23 112 VAL A N 1
ATOM 866 C CA . VAL A 1 110 ? 37.793 94.489 -6.644 1.00 7.61 112 VAL A CA 1
ATOM 867 C C . VAL A 1 110 ? 37.608 95.664 -7.586 1.00 7.85 112 VAL A C 1
ATOM 868 O O . VAL A 1 110 ? 37.920 95.569 -8.767 1.00 10.19 112 VAL A O 1
ATOM 872 N N . LYS A 1 111 ? 37.051 96.753 -7.081 1.00 8.04 113 LYS A N 1
ATOM 873 C CA . LYS A 1 111 ? 36.751 97.892 -7.936 1.00 7.65 113 LYS A CA 1
ATOM 874 C C . LYS A 1 111 ? 36.533 99.124 -7.089 1.00 7.56 113 LYS A C 1
ATOM 875 O O . LYS A 1 111 ? 36.388 99.027 -5.875 1.00 7.51 113 LYS A O 1
ATOM 881 N N . PHE A 1 112 ? 36.525 100.292 -7.728 1.00 7.23 114 PHE A N 1
ATOM 882 C CA . PHE A 1 112 ? 36.219 101.516 -7.007 1.00 8.00 114 PHE A CA 1
ATOM 883 C C . PHE A 1 112 ? 34.716 101.722 -6.852 1.00 11.38 114 PHE A C 1
ATOM 884 O O . PHE A 1 112 ? 33.934 101.476 -7.775 1.00 12.04 114 PHE A O 1
ATOM 892 N N . GLU A 1 113 ? 34.331 102.163 -5.662 1.00 8.10 115 GLU A N 1
ATOM 893 C CA . GLU A 1 113 ? 33.016 102.727 -5.424 1.00 10.31 115 GLU A CA 1
ATOM 894 C C . GLU A 1 113 ? 33.292 104.149 -4.961 1.00 7.40 115 GLU A C 1
ATOM 895 O O . GLU A 1 113 ? 33.709 104.374 -3.823 1.00 9.05 115 GLU A O 1
ATOM 901 N N . GLY A 1 114 ? 33.099 105.107 -5.859 1.00 10.12 116 GLY A N 1
ATOM 902 C CA . GLY A 1 114 ? 33.536 106.461 -5.578 1.00 10.62 116 GLY A CA 1
ATOM 903 C C . GLY A 1 114 ? 35.052 106.470 -5.477 1.00 12.07 116 GLY A C 1
ATOM 904 O O . GLY A 1 114 ? 35.734 105.931 -6.348 1.00 11.96 116 GLY A O 1
ATOM 905 N N . ASP A 1 115 ? 35.580 107.046 -4.400 1.00 9.78 117 ASP A N 1
ATOM 906 C CA A ASP A 1 115 ? 37.019 107.184 -4.194 0.58 13.20 117 ASP A CA 1
ATOM 907 C CA B ASP A 1 115 ? 37.031 107.137 -4.268 0.42 13.21 117 ASP A CA 1
ATOM 908 C C . ASP A 1 115 ? 37.602 106.023 -3.398 1.00 11.91 117 ASP A C 1
ATOM 909 O O . ASP A 1 115 ? 38.785 106.038 -3.046 1.00 13.18 117 ASP A O 1
ATOM 918 N N . THR A 1 116 ? 36.763 105.039 -3.091 1.00 8.95 118 THR A N 1
ATOM 919 C CA . THR A 1 116 ? 37.137 103.949 -2.199 1.00 9.66 118 THR A CA 1
ATOM 920 C C . THR A 1 116 ? 37.324 102.634 -2.957 1.00 9.80 118 THR A C 1
ATOM 92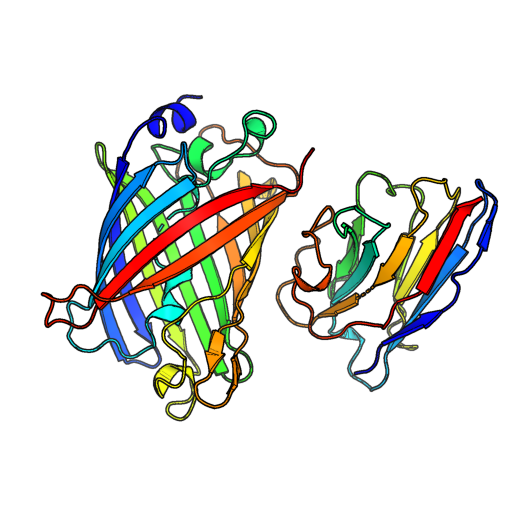1 O O . THR A 1 116 ? 36.489 102.252 -3.774 1.00 10.16 118 THR A O 1
ATOM 925 N N . LEU A 1 117 ? 38.436 101.952 -2.690 1.00 6.49 119 LEU A N 1
ATOM 926 C CA . LEU A 1 117 ? 38.722 100.681 -3.338 1.00 6.47 119 LEU A CA 1
ATOM 927 C C . LEU A 1 117 ? 38.054 99.588 -2.515 1.00 9.25 119 LEU A C 1
ATOM 928 O O . LEU A 1 117 ? 38.317 99.453 -1.319 1.00 8.10 119 LEU A O 1
ATOM 933 N N . VAL A 1 118 ? 37.162 98.838 -3.156 1.00 7.30 120 VAL A N 1
ATOM 934 C CA . VAL A 1 118 ? 36.350 97.840 -2.469 1.00 6.40 120 VAL A CA 1
ATOM 935 C C . VAL A 1 118 ? 36.687 96.431 -2.920 1.00 8.42 120 VAL A C 1
ATOM 936 O O . VAL A 1 118 ? 36.837 96.174 -4.112 1.00 7.96 120 VAL A O 1
ATOM 940 N N . ASN A 1 119 ? 36.810 95.531 -1.950 1.00 6.51 121 ASN A N 1
ATOM 941 C CA . ASN A 1 119 ? 37.007 94.111 -2.211 1.00 7.50 121 ASN A CA 1
ATOM 942 C C . ASN A 1 119 ? 35.821 93.357 -1.620 1.00 8.03 121 ASN A C 1
ATOM 943 O O . ASN A 1 119 ? 35.739 93.215 -0.400 1.00 8.68 121 ASN A O 1
ATOM 948 N N . ARG A 1 120 ? 34.900 92.900 -2.475 1.00 8.42 122 ARG A N 1
ATOM 949 C CA . ARG A 1 120 ? 33.719 92.133 -2.038 1.00 6.51 122 ARG A CA 1
ATOM 950 C C . ARG A 1 120 ? 33.926 90.655 -2.351 1.00 8.14 122 ARG A C 1
ATOM 951 O O . ARG A 1 120 ? 34.090 90.289 -3.514 1.00 10.06 122 ARG A O 1
ATOM 959 N N . ILE A 1 121 ? 33.887 89.805 -1.323 1.00 7.20 123 ILE A N 1
ATOM 960 C CA . ILE A 1 121 ? 34.290 88.405 -1.453 1.00 7.74 123 ILE A CA 1
ATOM 961 C C . ILE A 1 121 ? 33.199 87.432 -1.011 1.00 8.33 123 ILE A C 1
ATOM 962 O O . ILE A 1 121 ? 32.539 87.656 -0.006 1.00 8.24 123 ILE A O 1
ATOM 967 N N . GLU A 1 122 ? 33.014 86.360 -1.778 1.00 7.49 124 GLU A N 1
ATOM 968 C CA . GLU A 1 122 ? 32.243 85.205 -1.322 1.00 9.92 124 GLU A CA 1
ATOM 969 C C . GLU A 1 122 ? 33.194 84.021 -1.210 1.00 9.97 124 GLU A C 1
ATOM 970 O O . GLU A 1 122 ? 33.977 83.769 -2.120 1.00 10.83 124 GLU A O 1
ATOM 976 N N . LEU A 1 123 ? 33.147 83.313 -0.084 1.00 6.88 125 LEU A N 1
ATOM 977 C CA . LEU A 1 123 ? 34.062 82.202 0.152 1.00 6.10 125 LEU A CA 1
ATOM 978 C C . LEU A 1 123 ? 33.291 80.953 0.554 1.00 7.72 125 LEU A C 1
ATOM 979 O O . LEU A 1 123 ? 32.386 81.017 1.385 1.00 10.51 125 LEU A O 1
ATOM 984 N N . LYS A 1 124 ? 33.652 79.822 -0.045 1.00 6.07 126 LYS A N 1
ATOM 985 C CA . LYS A 1 124 ? 33.045 78.539 0.293 1.00 9.15 126 LYS A CA 1
ATOM 986 C C . LYS A 1 124 ? 34.155 77.558 0.603 1.00 10.48 126 LYS A C 1
ATOM 987 O O . LYS A 1 124 ? 35.064 77.363 -0.213 1.00 9.21 126 LYS A O 1
ATOM 993 N N . GLY A 1 125 ? 34.088 76.949 1.785 1.00 8.72 127 GLY A N 1
ATOM 994 C CA . GLY A 1 125 ? 35.065 75.951 2.191 1.00 7.82 127 GLY A CA 1
ATOM 995 C C . GLY A 1 125 ? 34.392 74.609 2.384 1.00 10.22 127 GLY A C 1
ATOM 996 O O . GLY A 1 125 ? 33.335 74.527 3.006 1.00 10.58 127 GLY A O 1
ATOM 997 N N . ILE A 1 126 ? 34.994 73.559 1.836 1.00 9.84 128 ILE A N 1
ATOM 998 C CA . ILE A 1 126 ? 34.438 72.210 1.975 1.00 10.07 128 ILE A CA 1
ATOM 999 C C . ILE A 1 126 ? 35.520 71.191 2.313 1.00 10.48 128 ILE A C 1
ATOM 1000 O O . ILE A 1 126 ? 36.709 71.431 2.102 1.00 9.63 128 ILE A O 1
ATOM 1005 N N . ASP A 1 127 ? 35.083 70.046 2.839 1.00 12.55 129 ASP A N 1
ATOM 1006 C CA . ASP A 1 127 ? 35.950 68.898 3.103 1.00 13.19 129 ASP A CA 1
ATOM 1007 C C . ASP A 1 127 ? 37.032 69.143 4.147 1.00 11.50 129 ASP A C 1
ATOM 1008 O O . ASP A 1 127 ? 38.069 68.481 4.145 1.00 11.45 129 ASP A O 1
ATOM 1013 N N . PHE A 1 128 ? 36.791 70.085 5.051 1.00 11.29 130 PHE A N 1
ATOM 1014 C CA . PHE A 1 128 ? 37.714 70.277 6.158 1.00 11.61 130 PHE A CA 1
ATOM 1015 C C . PHE A 1 128 ? 37.499 69.260 7.275 1.00 11.34 130 PHE A C 1
ATOM 1016 O O . PHE A 1 128 ? 36.405 68.721 7.448 1.00 11.29 130 PHE A O 1
ATOM 1024 N N . LYS A 1 129 ? 38.568 68.998 8.016 1.00 13.46 131 LYS A N 1
ATOM 1025 C CA . LYS A 1 129 ? 38.500 68.189 9.230 1.00 10.45 131 LYS A CA 1
ATOM 1026 C C . LYS A 1 129 ? 38.207 69.095 10.418 1.00 10.49 131 LYS A C 1
ATOM 1027 O O . LYS A 1 129 ? 38.925 70.068 10.644 1.00 11.70 131 LYS A O 1
ATOM 1033 N N . GLU A 1 130 ? 37.177 68.782 11.194 1.00 10.79 132 GLU A N 1
ATOM 1034 C CA . GLU A 1 130 ? 36.930 69.535 12.418 1.00 10.76 132 GLU A CA 1
ATOM 1035 C C . GLU A 1 130 ? 38.115 69.418 13.376 1.00 15.47 132 GLU A C 1
ATOM 1036 O O . GLU A 1 130 ? 38.337 70.299 14.212 1.00 16.65 132 GLU A O 1
ATOM 1042 N N . ASP A 1 131 ? 38.874 68.331 13.228 1.00 11.57 133 ASP A N 1
ATOM 1043 C CA . ASP A 1 131 ? 40.023 68.015 14.083 1.00 16.78 133 ASP A CA 1
ATOM 1044 C C . ASP A 1 131 ? 41.315 68.582 13.491 1.00 16.15 133 ASP A C 1
ATOM 1045 O O . ASP A 1 131 ? 42.385 68.421 14.073 1.00 15.52 133 ASP A O 1
ATOM 1050 N N . GLY A 1 132 ? 41.214 69.230 12.332 1.00 13.56 134 GLY A N 1
ATOM 1051 C CA . GLY A 1 132 ? 42.392 69.666 11.598 1.00 11.88 134 GLY A CA 1
ATOM 1052 C C . GLY A 1 132 ? 42.937 71.017 12.038 1.00 9.70 134 GLY A C 1
ATOM 1053 O O . GLY A 1 132 ? 42.423 71.634 12.964 1.00 11.88 134 GLY A O 1
ATOM 1054 N N . ASN A 1 133 ? 43.994 71.466 11.370 1.00 10.52 135 ASN A N 1
ATOM 1055 C CA . ASN A 1 133 ? 44.671 72.707 11.746 1.00 10.45 135 ASN A CA 1
ATOM 1056 C C . ASN A 1 133 ? 43.805 73.936 11.532 1.00 13.65 135 ASN A C 1
ATOM 1057 O O . ASN A 1 133 ? 43.975 74.950 12.208 1.00 12.69 135 ASN A O 1
ATOM 1062 N N . ILE A 1 134 ? 42.880 73.846 10.586 1.00 11.04 136 ILE A N 1
ATOM 1063 C CA . ILE A 1 134 ? 42.053 74.999 10.240 1.00 9.37 136 ILE A CA 1
ATOM 1064 C C . ILE A 1 134 ? 40.845 75.114 11.171 1.00 9.26 136 ILE A C 1
ATOM 1065 O O . ILE A 1 134 ? 40.759 76.040 11.971 1.00 11.39 136 ILE A O 1
ATOM 1070 N N . LEU A 1 135 ? 39.928 74.152 11.107 1.00 8.97 137 LEU A N 1
ATOM 1071 C CA . LEU A 1 135 ? 38.748 74.232 11.956 1.00 9.98 137 LEU A CA 1
ATOM 1072 C C . LEU A 1 135 ? 39.095 74.057 13.434 1.00 12.74 137 LEU A C 1
ATOM 1073 O O . LEU A 1 135 ? 38.345 74.487 14.310 1.00 12.70 137 LEU A O 1
ATOM 1078 N N . GLY A 1 136 ? 40.236 73.432 13.706 1.00 10.92 138 GLY A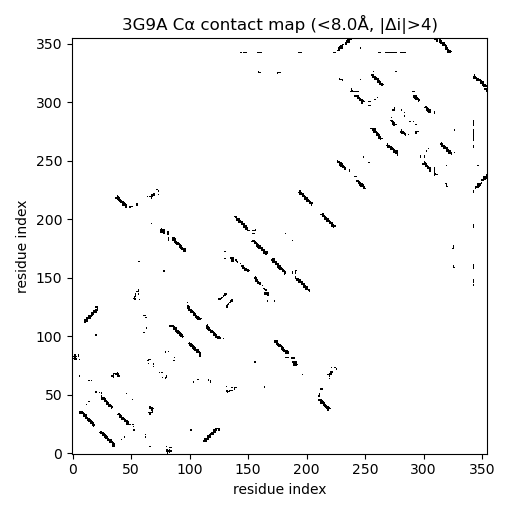 N 1
ATOM 1079 C CA . GLY A 1 136 ? 40.701 73.290 15.075 1.00 12.04 138 GLY A CA 1
ATOM 1080 C C . GLY A 1 136 ? 41.527 74.455 15.607 1.00 15.33 138 GLY A C 1
ATOM 1081 O O . GLY A 1 136 ? 41.995 74.414 16.751 1.00 14.65 138 GLY A O 1
ATOM 1082 N N . HIS A 1 137 ? 41.709 75.495 14.794 1.00 10.64 139 HIS A N 1
ATOM 1083 C CA . HIS A 1 137 ? 42.479 76.673 15.214 1.00 9.86 139 HIS A CA 1
ATOM 1084 C C . HIS A 1 137 ? 43.857 76.336 15.776 1.00 13.64 139 HIS A C 1
ATOM 1085 O O . HIS A 1 137 ? 44.191 76.727 16.903 1.00 15.84 139 HIS A O 1
ATOM 1092 N N . LYS A 1 138 ? 44.667 75.646 14.982 1.00 10.22 140 LYS A N 1
ATOM 1093 C CA . LYS A 1 138 ? 46.003 75.256 15.418 1.00 11.52 140 LYS A CA 1
ATOM 1094 C C . LYS A 1 138 ? 47.133 76.043 14.747 1.00 12.60 140 LYS A C 1
ATOM 1095 O O . LYS A 1 138 ? 48.311 75.710 14.904 1.00 12.22 140 LYS A O 1
ATOM 1101 N N . LEU A 1 139 ? 46.782 77.086 14.001 1.00 9.25 141 LEU A N 1
ATOM 1102 C CA . LEU A 1 139 ? 47.790 77.902 13.343 1.00 8.45 141 LEU A CA 1
ATOM 1103 C C . LEU A 1 139 ? 48.269 78.997 14.274 1.00 9.87 141 LEU A C 1
ATOM 1104 O O . LEU A 1 139 ? 47.483 79.560 15.038 1.00 11.15 141 LEU A O 1
ATOM 1109 N N . GLU A 1 140 ? 49.559 79.306 14.203 1.00 9.16 142 GLU A N 1
ATOM 1110 C CA A GLU A 1 140 ? 50.128 80.434 14.933 0.50 9.40 142 GLU A CA 1
ATOM 1111 C CA B GLU A 1 140 ? 50.081 80.427 14.963 0.50 9.39 142 GLU A CA 1
ATOM 1112 C C . GLU A 1 140 ? 49.564 81.725 14.367 1.00 11.87 142 GLU A C 1
ATOM 1113 O O . GLU A 1 140 ? 49.218 81.781 13.181 1.00 12.47 142 GLU A O 1
ATOM 1124 N N . TYR A 1 141 ? 49.494 82.755 15.202 1.00 9.49 143 TYR A N 1
ATOM 1125 C CA . TYR A 1 141 ? 49.034 84.065 14.748 1.00 9.12 143 TYR A CA 1
ATOM 1126 C C . TYR A 1 141 ? 50.225 84.867 14.240 1.00 8.63 143 TYR A C 1
ATOM 1127 O O . TYR A 1 141 ? 50.676 85.826 14.871 1.00 10.79 143 TYR A O 1
ATOM 1136 N N . ASN A 1 142 ? 50.758 84.436 13.104 1.00 10.09 144 ASN A N 1
ATOM 1137 C CA . ASN A 1 142 ? 51.854 85.123 12.455 1.00 9.81 144 ASN A CA 1
ATOM 1138 C C . ASN A 1 142 ? 51.805 84.830 10.965 1.00 10.59 144 ASN A C 1
ATOM 1139 O O . ASN A 1 142 ? 50.872 84.182 10.485 1.00 9.60 144 ASN A O 1
ATOM 1144 N N . TYR A 1 143 ? 52.787 85.325 10.228 1.00 11.67 145 TYR A N 1
ATOM 1145 C CA . TYR A 1 143 ? 52.750 85.193 8.784 1.00 9.82 145 TYR A CA 1
ATOM 1146 C C . TYR A 1 143 ? 54.134 85.368 8.193 1.00 11.13 145 TYR A C 1
ATOM 1147 O O . TYR A 1 143 ? 54.853 86.295 8.549 1.00 12.61 145 TYR A O 1
ATOM 1156 N N . ASN A 1 144 ? 54.494 84.474 7.281 1.00 11.93 146 ASN A N 1
ATOM 1157 C CA . ASN A 1 144 ? 55.796 84.513 6.637 1.00 14.04 146 ASN A CA 1
ATOM 1158 C C . ASN A 1 144 ? 55.746 85.337 5.356 1.00 9.55 146 ASN A C 1
ATOM 1159 O O . ASN A 1 144 ? 54.669 85.590 4.818 1.00 12.16 146 ASN A O 1
ATOM 1164 N N . SER A 1 145 ? 56.914 85.752 4.871 1.00 9.86 147 SER A N 1
ATOM 1165 C CA . SER A 1 145 ? 57.003 86.430 3.583 1.00 12.53 147 SER A CA 1
ATOM 1166 C C . SER 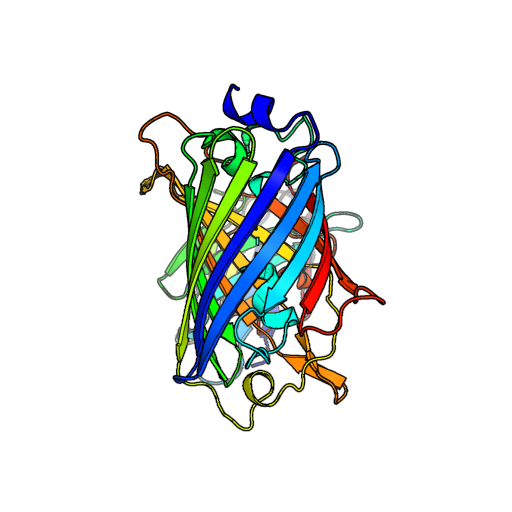A 1 145 ? 56.809 85.416 2.459 1.00 11.23 147 SER A C 1
ATOM 1167 O O . SER A 1 145 ? 57.304 84.294 2.547 1.00 11.42 147 SER A O 1
ATOM 1170 N N . HIS A 1 146 ? 56.108 85.811 1.400 1.00 8.93 148 HIS A N 1
ATOM 1171 C CA . HIS A 1 146 ? 55.890 84.909 0.270 1.00 7.84 148 HIS A CA 1
ATOM 1172 C C . HIS A 1 146 ? 55.908 85.664 -1.039 1.00 11.00 148 HIS A C 1
ATOM 1173 O O . HIS A 1 146 ? 55.523 86.833 -1.091 1.00 10.05 148 HIS A O 1
ATOM 1180 N N . ASN A 1 147 ? 56.304 84.969 -2.101 1.00 10.59 149 ASN A N 1
ATOM 1181 C CA . ASN A 1 147 ? 56.167 85.491 -3.455 1.00 9.09 149 ASN A CA 1
ATOM 1182 C C . ASN A 1 147 ? 54.925 84.950 -4.153 1.00 9.67 149 ASN A C 1
ATOM 1183 O O . ASN A 1 147 ? 54.520 83.807 -3.929 1.00 11.45 149 ASN A O 1
ATOM 1188 N N . VAL A 1 148 ? 54.329 85.789 -4.994 1.00 8.07 150 VAL A N 1
ATOM 1189 C CA . VAL A 1 148 ? 53.158 85.444 -5.793 1.00 7.23 150 VAL A CA 1
ATOM 1190 C C . VAL A 1 148 ? 53.578 85.439 -7.255 1.00 7.82 150 VAL A C 1
ATOM 1191 O O . VAL A 1 148 ? 53.974 86.466 -7.781 1.00 8.94 150 VAL A O 1
ATOM 1195 N N . TYR A 1 149 ? 53.476 84.290 -7.915 1.00 7.69 151 TYR A N 1
ATOM 1196 C CA . TYR A 1 149 ? 54.000 84.153 -9.270 1.00 6.22 151 TYR A CA 1
ATOM 1197 C C . TYR A 1 149 ? 52.936 84.370 -10.332 1.00 5.98 151 TYR A C 1
ATOM 1198 O O . TYR A 1 149 ? 51.976 83.606 -10.438 1.00 8.36 151 TYR A O 1
ATOM 1207 N N . ILE A 1 150 ? 53.129 85.425 -11.122 1.00 8.60 152 ILE A N 1
ATOM 1208 C CA . ILE A 1 150 ? 52.129 85.878 -12.077 1.00 8.45 152 ILE A CA 1
ATOM 1209 C C . ILE A 1 150 ? 52.478 85.500 -13.512 1.00 8.50 152 ILE A C 1
ATOM 1210 O O . ILE A 1 150 ? 53.613 85.699 -13.958 1.00 10.59 152 ILE A O 1
ATOM 1215 N N . THR A 1 151 ? 51.488 84.957 -14.215 1.00 10.81 153 THR A N 1
ATOM 1216 C CA . THR A 1 151 ? 51.598 84.639 -15.643 1.00 9.86 153 THR A CA 1
ATOM 1217 C C . THR A 1 151 ? 50.425 85.285 -16.379 1.00 13.00 153 THR A C 1
ATOM 1218 O O . THR A 1 151 ? 49.337 85.416 -15.826 1.00 15.78 153 THR A O 1
ATOM 1222 N N . ALA A 1 152 ? 50.629 85.704 -17.624 1.00 11.82 154 ALA A N 1
ATOM 1223 C CA . ALA A 1 152 ? 49.537 86.348 -18.347 1.00 13.83 154 ALA A CA 1
ATOM 1224 C C . ALA A 1 152 ? 48.519 85.320 -18.832 1.00 14.82 154 ALA A C 1
ATOM 1225 O O . ALA A 1 152 ? 48.853 84.154 -19.039 1.00 18.04 154 ALA A O 1
ATOM 1227 N N . ASP A 1 153 ? 47.276 85.764 -19.010 1.00 13.81 155 ASP A N 1
ATOM 1228 C CA . ASP A 1 153 ? 46.225 84.928 -19.585 1.00 18.02 155 ASP A CA 1
ATOM 1229 C C . ASP A 1 153 ? 45.567 85.692 -20.729 1.00 24.80 155 ASP A C 1
ATOM 1230 O O . ASP A 1 153 ? 44.453 86.197 -20.589 1.00 23.01 155 ASP A O 1
ATOM 1235 N N . LYS A 1 154 ? 46.274 85.791 -21.853 1.00 23.58 156 LYS A N 1
ATOM 1236 C CA . LYS A 1 154 ? 45.807 86.576 -22.996 1.00 26.98 156 LYS A CA 1
ATOM 1237 C C . LYS A 1 154 ? 44.371 86.244 -23.406 1.00 27.89 156 LYS A C 1
ATOM 1238 O O . LYS A 1 154 ? 43.609 87.135 -23.782 1.00 29.53 156 LYS A O 1
ATOM 1244 N N . GLN A 1 155 ? 44.005 84.969 -23.323 1.00 31.97 157 GLN A N 1
ATOM 1245 C CA . GLN A 1 155 ? 42.682 84.520 -23.752 1.00 33.67 157 GLN A CA 1
ATOM 1246 C C . GLN A 1 155 ? 41.540 85.182 -22.981 1.00 34.13 157 GLN A C 1
ATOM 1247 O O . GLN A 1 155 ? 40.482 85.456 -23.548 1.00 40.96 157 GLN A O 1
ATOM 1253 N N . LYS A 1 156 ? 41.753 85.430 -21.691 1.00 26.12 158 LYS A N 1
ATOM 1254 C CA . LYS A 1 156 ? 40.732 86.053 -20.854 1.00 26.56 158 LYS A CA 1
ATOM 1255 C C . LYS A 1 156 ? 41.020 87.537 -20.641 1.00 23.75 158 LYS A C 1
ATOM 1256 O O . LYS A 1 156 ? 40.340 88.209 -19.863 1.00 22.95 158 LYS A O 1
ATOM 1262 N N . ASN A 1 157 ? 42.029 88.044 -21.340 1.00 22.71 159 ASN A N 1
ATOM 1263 C CA . ASN A 1 157 ? 42.445 89.431 -21.187 1.00 23.59 159 ASN A CA 1
ATOM 1264 C C . ASN A 1 157 ? 42.775 89.739 -19.735 1.00 18.68 159 ASN A C 1
ATOM 1265 O O . ASN A 1 157 ? 42.451 90.811 -19.228 1.00 20.68 159 ASN A O 1
ATOM 1270 N N . GLY A 1 158 ? 43.411 88.787 -19.063 1.00 16.51 160 GLY A N 1
ATOM 1271 C CA . GLY A 1 158 ? 43.744 88.954 -17.662 1.00 15.12 160 GLY A CA 1
ATOM 1272 C C . GLY A 1 158 ? 45.027 88.242 -17.297 1.00 12.28 160 GLY A C 1
ATOM 1273 O O . GLY A 1 158 ? 45.921 88.084 -18.126 1.00 17.21 160 GLY A O 1
ATOM 1274 N N . ILE A 1 159 ? 45.123 87.822 -16.041 1.00 11.48 161 ILE A N 1
ATOM 1275 C CA . ILE A 1 159 ? 46.303 87.142 -15.555 1.00 9.29 161 ILE A CA 1
ATOM 1276 C C . ILE A 1 159 ? 45.902 85.951 -14.703 1.00 10.16 161 ILE A C 1
ATOM 1277 O O . ILE A 1 159 ? 44.734 85.799 -14.328 1.00 10.82 161 ILE A O 1
ATOM 1282 N N . LYS A 1 160 ? 46.878 85.094 -14.428 1.00 11.15 162 LYS A N 1
ATOM 1283 C CA . LYS A 1 160 ? 46.733 84.039 -13.436 1.00 7.99 162 LYS A CA 1
ATOM 1284 C C . LYS A 1 160 ? 47.904 84.130 -12.478 1.00 8.49 162 LYS A C 1
ATOM 1285 O O . LYS A 1 160 ? 48.895 84.798 -12.760 1.00 9.47 162 LYS A O 1
ATOM 1291 N N . ALA A 1 161 ? 47.785 83.476 -11.334 1.00 9.15 163 ALA A N 1
ATOM 1292 C CA . ALA A 1 161 ? 48.895 83.412 -10.406 1.00 8.71 163 ALA A CA 1
ATOM 1293 C C . ALA A 1 161 ? 48.871 82.089 -9.661 1.00 10.01 163 ALA A C 1
ATOM 1294 O O . ALA A 1 161 ? 47.814 81.459 -9.520 1.00 10.09 163 ALA A O 1
ATOM 1296 N N . ASN A 1 162 ? 50.040 81.663 -9.197 1.00 8.24 164 ASN A N 1
ATOM 1297 C CA . ASN A 1 162 ? 50.110 80.516 -8.304 1.00 8.15 164 ASN A CA 1
ATOM 1298 C C . ASN A 1 162 ? 51.220 80.711 -7.304 1.00 6.89 164 ASN A C 1
ATOM 1299 O O . ASN A 1 162 ? 52.173 81.466 -7.548 1.00 7.66 164 ASN A O 1
ATOM 1304 N N . PHE A 1 163 ? 51.071 80.057 -6.162 1.00 8.11 165 PHE A N 1
ATOM 1305 C CA . PHE A 1 163 ? 52.025 80.143 -5.074 1.00 8.80 165 PHE A CA 1
ATOM 1306 C C . PHE A 1 163 ? 51.489 79.279 -3.955 1.00 10.14 165 PHE A C 1
ATOM 1307 O O . PHE A 1 163 ? 50.327 78.879 -3.979 1.00 9.10 165 PHE A O 1
ATOM 1315 N N . LYS A 1 164 ? 52.335 78.973 -2.985 1.00 9.94 166 LYS A N 1
ATOM 1316 C CA . LYS A 1 164 ? 51.854 78.306 -1.792 1.00 7.61 166 LYS A CA 1
ATOM 1317 C C . LYS A 1 164 ? 52.191 79.162 -0.591 1.00 10.85 166 LYS A C 1
ATOM 1318 O O . LYS A 1 164 ? 53.221 79.838 -0.568 1.00 14.27 166 LYS A O 1
ATOM 1324 N N . ILE A 1 165 ? 51.294 79.165 0.382 1.00 8.87 167 ILE A N 1
ATOM 1325 C CA . ILE A 1 165 ? 51.528 79.844 1.644 1.00 9.01 167 ILE A CA 1
ATOM 1326 C C . ILE A 1 165 ? 51.946 78.809 2.681 1.00 7.08 167 ILE A C 1
ATOM 1327 O O . ILE A 1 165 ? 51.349 77.738 2.765 1.00 9.27 167 ILE A O 1
ATOM 1332 N N . ARG A 1 166 ? 52.977 79.127 3.457 1.00 9.34 168 ARG A N 1
ATOM 1333 C CA A ARG A 1 166 ? 53.403 78.277 4.563 0.51 10.92 168 ARG A CA 1
ATOM 1334 C CA B ARG A 1 166 ? 53.398 78.274 4.561 0.49 10.92 168 ARG A CA 1
ATOM 1335 C C . ARG A 1 166 ? 52.856 78.860 5.860 1.00 10.67 168 ARG A C 1
ATOM 1336 O O . ARG A 1 166 ? 53.300 79.914 6.298 1.00 12.93 168 ARG A O 1
ATOM 1351 N N . HIS A 1 167 ? 51.884 78.180 6.466 1.00 7.72 169 HIS A N 1
ATOM 1352 C CA . HIS A 1 167 ? 51.307 78.621 7.741 1.00 10.78 169 HIS A CA 1
ATOM 1353 C C . HIS A 1 167 ? 51.969 77.891 8.902 1.00 11.70 169 HIS A C 1
ATOM 1354 O O . HIS A 1 167 ? 51.891 76.665 8.991 1.00 11.94 169 HIS A O 1
ATOM 1361 N N . ASN A 1 168 ? 52.602 78.623 9.806 1.00 9.51 170 ASN A N 1
ATOM 1362 C CA . ASN A 1 168 ? 53.224 77.959 10.953 1.00 12.84 170 ASN A CA 1
ATOM 1363 C C . ASN A 1 168 ? 52.171 77.338 11.866 1.00 12.39 170 ASN A C 1
ATOM 1364 O O . ASN A 1 168 ? 51.173 77.976 12.187 1.00 12.48 170 ASN A O 1
ATOM 1369 N N . ILE A 1 169 ? 52.401 76.097 12.288 1.00 13.29 171 ILE A N 1
ATOM 1370 C CA . ILE A 1 169 ? 51.472 75.398 13.175 1.00 14.59 171 ILE A CA 1
ATOM 1371 C C . ILE A 1 169 ? 51.980 75.455 14.617 1.00 14.45 171 ILE A C 1
ATOM 1372 O O . ILE A 1 169 ? 53.190 75.549 14.855 1.00 17.80 171 ILE A O 1
ATOM 1377 N N . GLU A 1 170 ? 51.051 75.395 15.570 1.00 15.35 172 GLU A N 1
ATOM 1378 C CA A GLU A 1 170 ? 51.391 75.592 16.978 0.50 18.19 172 GLU A CA 1
ATOM 1379 C CA B GLU A 1 170 ? 51.354 75.564 16.993 0.50 18.19 172 GLU A CA 1
ATOM 1380 C C . GLU A 1 170 ? 52.359 74.549 17.533 1.00 24.76 172 GLU A C 1
ATOM 1381 O O . GLU A 1 170 ? 53.033 74.798 18.529 1.00 26.10 172 GLU A O 1
ATOM 1392 N N . ASP A 1 171 ? 52.445 73.394 16.887 1.00 22.09 173 ASP A N 1
ATOM 1393 C CA . ASP A 1 171 ? 53.343 72.347 17.372 1.00 26.70 173 ASP A CA 1
ATOM 1394 C C . ASP A 1 171 ? 54.724 72.395 16.722 1.00 24.34 173 ASP A C 1
ATOM 1395 O O . ASP A 1 171 ? 55.548 71.510 16.943 1.00 28.39 173 ASP A O 1
ATOM 1400 N N . GLY A 1 172 ? 54.975 73.425 15.920 1.00 23.45 174 GLY A N 1
ATOM 1401 C CA . GLY A 1 172 ? 56.268 73.590 15.280 1.00 22.20 174 GLY A CA 1
ATOM 1402 C C . GLY A 1 172 ? 56.308 73.179 13.819 1.00 20.50 174 GLY A C 1
ATOM 1403 O O . GLY A 1 172 ? 57.283 73.455 13.118 1.00 25.40 174 GLY A O 1
ATOM 1404 N N . SER A 1 173 ? 55.256 72.515 13.352 1.00 21.84 175 SER A N 1
ATOM 1405 C CA . SER A 1 173 ? 55.198 72.102 11.953 1.00 22.14 175 SER A CA 1
ATOM 1406 C C . SER A 1 173 ? 54.692 73.239 11.067 1.00 16.78 175 SER A C 1
ATOM 1407 O O . SER A 1 173 ? 54.435 74.339 11.549 1.00 16.98 175 SER A O 1
ATOM 1410 N N . VAL A 1 174 ? 54.568 72.965 9.773 1.00 17.10 176 VAL A N 1
ATOM 1411 C CA . VAL A 1 174 ? 54.032 73.929 8.817 1.00 13.47 176 VAL A CA 1
ATOM 1412 C C . VAL A 1 174 ? 52.886 73.325 8.002 1.00 14.39 176 VAL A C 1
ATOM 1413 O O . VAL A 1 174 ? 52.942 72.162 7.594 1.00 19.44 176 VAL A O 1
ATOM 1417 N N . GLN A 1 175 ? 51.840 74.119 7.783 1.00 11.52 177 GLN A N 1
ATOM 1418 C CA . GLN A 1 175 ? 50.685 73.709 6.986 1.00 12.60 177 GLN A CA 1
ATOM 1419 C C . GLN A 1 175 ? 50.736 74.468 5.669 1.00 15.02 177 GLN A C 1
ATOM 1420 O O . GLN A 1 175 ? 50.753 75.695 5.662 1.00 12.01 177 GLN A O 1
ATOM 1426 N N . LEU A 1 176 ? 50.774 73.742 4.556 1.00 12.43 178 LEU A N 1
ATOM 1427 C CA . LEU A 1 176 ? 50.825 74.385 3.242 1.00 9.75 178 LEU A CA 1
ATOM 1428 C C . LEU A 1 176 ? 49.438 74.686 2.705 1.00 10.66 178 LEU A C 1
ATOM 1429 O O . LEU A 1 176 ? 48.500 73.908 2.889 1.00 12.13 178 LEU A O 1
ATOM 1434 N N . ALA A 1 177 ? 49.317 75.825 2.032 1.00 9.21 179 ALA A N 1
ATOM 1435 C CA . ALA A 1 177 ? 48.068 76.209 1.391 1.00 8.32 179 ALA A CA 1
ATOM 1436 C C . ALA A 1 177 ? 48.381 76.581 -0.049 1.00 8.18 179 ALA A C 1
ATOM 1437 O O . ALA A 1 177 ? 48.920 77.656 -0.321 1.00 9.06 179 ALA A O 1
ATOM 1439 N N . ASP A 1 178 ? 48.064 75.673 -0.968 1.00 7.33 180 ASP A N 1
ATOM 1440 C CA . ASP A 1 178 ? 48.328 75.899 -2.380 1.00 7.75 180 ASP A CA 1
ATOM 1441 C C . ASP A 1 178 ? 47.290 76.844 -2.966 1.00 7.07 180 ASP A C 1
ATOM 1442 O O . ASP A 1 178 ? 46.087 76.650 -2.773 1.00 8.90 180 ASP A O 1
ATOM 1447 N N . HIS A 1 179 ? 47.756 77.871 -3.674 1.00 7.76 181 HIS A N 1
ATOM 1448 C CA . HIS A 1 179 ? 46.865 78.874 -4.244 1.00 6.55 181 HIS A CA 1
ATOM 1449 C C . HIS A 1 179 ? 46.859 78.821 -5.763 1.00 8.42 181 HIS A C 1
ATOM 1450 O O . HIS A 1 179 ? 47.908 78.907 -6.398 1.00 9.88 181 HIS A O 1
ATOM 1457 N N . TYR A 1 180 ? 45.669 78.684 -6.335 1.00 7.39 182 TYR A N 1
ATOM 1458 C CA . TYR A 1 180 ? 45.454 78.924 -7.756 1.00 7.31 182 TYR A CA 1
ATOM 1459 C C . TYR A 1 180 ? 44.646 80.206 -7.859 1.00 10.58 182 TYR A C 1
ATOM 1460 O O . TYR A 1 180 ? 43.649 80.363 -7.160 1.00 9.44 182 TYR A O 1
ATOM 1469 N N . GLN A 1 181 ? 45.080 81.129 -8.712 1.00 7.13 183 GLN A N 1
ATOM 1470 C CA . GLN A 1 181 ? 44.438 82.436 -8.784 1.00 7.38 183 GLN A CA 1
ATOM 1471 C C . GLN A 1 181 ? 44.189 82.837 -10.229 1.00 8.65 183 GLN A C 1
ATOM 1472 O O . GLN A 1 181 ? 45.044 82.622 -11.085 1.00 9.40 183 GLN A O 1
ATOM 1478 N N . GLN A 1 182 ? 43.019 83.410 -10.500 1.00 7.20 184 GLN A N 1
ATOM 1479 C CA . GLN A 1 182 ? 42.768 84.032 -11.797 1.00 9.66 184 GLN A CA 1
ATOM 1480 C C . GLN A 1 182 ? 42.109 85.399 -11.652 1.00 9.83 184 GLN A C 1
ATOM 1481 O O . GLN A 1 182 ? 41.266 85.607 -10.784 1.00 10.88 184 GLN A O 1
ATOM 1487 N N . ASN A 1 183 ? 42.523 86.335 -12.500 1.00 11.19 185 ASN A N 1
ATOM 1488 C CA . ASN A 1 183 ? 41.980 87.685 -12.479 1.00 11.64 185 ASN A CA 1
ATOM 1489 C C . ASN A 1 183 ? 41.522 88.074 -13.870 1.00 11.57 185 ASN A C 1
ATOM 1490 O O . ASN A 1 183 ? 42.270 87.943 -14.838 1.00 13.29 185 ASN A O 1
ATOM 1495 N N . THR A 1 184 ? 40.297 88.567 -13.963 1.00 9.00 186 THR A N 1
ATOM 1496 C CA A THR A 1 184 ? 39.764 89.001 -15.242 0.51 11.32 186 THR A CA 1
ATOM 1497 C CA B THR A 1 184 ? 39.703 88.966 -15.235 0.49 11.32 186 THR A CA 1
ATOM 1498 C C . THR A 1 184 ? 39.101 90.357 -15.084 1.00 10.77 186 THR A C 1
ATOM 1499 O O . THR A 1 184 ? 38.423 90.620 -14.098 1.00 12.11 186 THR A O 1
ATOM 1506 N N . PRO A 1 185 ? 39.321 91.245 -16.062 1.00 11.64 187 PRO A N 1
ATOM 1507 C CA . PRO A 1 185 ? 38.743 92.590 -15.958 1.00 10.04 187 PRO A CA 1
ATOM 1508 C C . PRO A 1 185 ? 37.218 92.570 -15.978 1.00 12.42 187 PRO A C 1
ATOM 1509 O O . PRO A 1 185 ? 36.610 91.738 -16.664 1.00 13.61 187 PRO A O 1
ATOM 1513 N N . ILE A 1 186 ? 36.611 93.482 -15.230 1.00 12.32 188 ILE A N 1
ATOM 1514 C CA . ILE A 1 186 ? 35.162 93.644 -15.257 1.00 13.39 188 ILE A CA 1
ATOM 1515 C C . ILE A 1 186 ? 34.764 94.466 -16.475 1.00 19.38 188 ILE A C 1
ATOM 1516 O O . ILE A 1 186 ? 33.789 94.153 -17.157 1.00 19.97 188 ILE A O 1
ATOM 1521 N N . GLY A 1 187 ? 35.533 95.512 -16.754 1.00 17.95 189 GLY A N 1
ATOM 1522 C CA . GLY A 1 187 ? 35.286 96.327 -17.930 1.00 21.56 189 GLY A CA 1
ATOM 1523 C C . GLY A 1 187 ? 35.749 95.641 -19.202 1.00 24.95 189 GLY A C 1
ATOM 1524 O O . GLY A 1 187 ? 36.472 94.643 -19.159 1.00 18.61 189 GLY A O 1
ATOM 1525 N N . ASP A 1 188 ? 35.341 96.188 -20.342 1.00 24.30 190 ASP A N 1
ATOM 1526 C CA . ASP A 1 188 ? 35.697 95.617 -21.635 1.00 29.06 190 ASP A CA 1
ATOM 1527 C C . ASP A 1 188 ? 36.829 96.392 -22.312 1.00 32.87 190 ASP A C 1
ATOM 1528 O O . ASP A 1 188 ? 37.222 96.079 -23.435 1.00 33.88 190 ASP A O 1
ATOM 1533 N N . GLY A 1 189 ? 37.351 97.398 -21.616 1.00 27.86 191 GLY A N 1
ATOM 1534 C CA . GLY A 1 189 ? 38.411 98.238 -22.146 1.00 25.61 191 GLY A CA 1
ATOM 1535 C C . GLY A 1 189 ? 39.788 97.606 -22.064 1.00 22.92 191 GLY A C 1
ATOM 1536 O O . GLY A 1 189 ? 39.935 96.456 -21.655 1.00 21.62 191 GLY A O 1
ATOM 1537 N N . PRO A 1 190 ? 40.820 98.359 -22.464 1.00 17.48 192 PRO A N 1
ATOM 1538 C CA . PRO A 1 190 ? 42.169 97.792 -22.509 1.00 16.64 192 PRO A CA 1
ATOM 1539 C C . PRO A 1 190 ? 42.771 97.625 -21.120 1.00 14.30 192 PRO A C 1
ATOM 1540 O O . PRO A 1 190 ? 42.503 98.427 -20.224 1.00 17.48 192 PRO A O 1
ATOM 1544 N N . VAL A 1 191 ? 43.582 96.589 -20.959 1.00 13.22 193 VAL A N 1
ATOM 1545 C CA . VAL A 1 191 ? 44.357 96.390 -19.743 1.00 13.67 193 VAL A CA 1
ATOM 1546 C C . VAL A 1 191 ? 45.793 96.077 -20.136 1.00 12.21 193 VAL A C 1
ATOM 1547 O O . VAL A 1 191 ? 46.081 95.810 -21.306 1.00 16.16 193 VAL A O 1
ATOM 1551 N N . LEU A 1 192 ? 46.698 96.122 -19.165 1.00 12.01 194 LEU A N 1
ATOM 1552 C CA . LEU A 1 192 ? 48.081 95.731 -19.411 1.00 13.69 194 LEU A CA 1
ATOM 1553 C C . LEU A 1 192 ? 48.249 94.240 -19.171 1.00 17.88 194 LEU A C 1
ATOM 1554 O O . LEU A 1 192 ? 47.873 93.723 -18.119 1.00 15.94 194 LEU A O 1
ATOM 1559 N N . LEU A 1 193 ? 48.810 93.538 -20.148 1.00 13.81 195 LEU A N 1
ATOM 1560 C CA . LEU A 1 193 ? 49.130 92.130 -19.956 1.00 15.06 195 LEU A CA 1
ATOM 1561 C C . LEU A 1 193 ? 50.623 92.006 -19.709 1.00 14.41 195 LEU A C 1
ATOM 1562 O O . LEU A 1 193 ? 51.431 92.441 -20.528 1.00 14.61 195 LEU A O 1
ATOM 1567 N N . PRO A 1 194 ? 50.993 91.444 -18.551 1.00 12.50 196 PRO A N 1
ATOM 1568 C CA . PRO A 1 194 ? 52.382 91.453 -18.098 1.00 9.92 196 PRO A CA 1
ATOM 1569 C C . PRO A 1 194 ? 53.186 90.295 -18.653 1.00 12.34 196 PRO A C 1
ATOM 1570 O O . PRO A 1 194 ? 52.634 89.280 -19.086 1.00 11.81 196 PRO A O 1
ATOM 1574 N N . ASP A 1 195 ? 54.501 90.461 -18.632 1.00 10.15 197 ASP A N 1
ATOM 1575 C CA . ASP A 1 195 ? 55.408 89.339 -18.744 1.00 11.92 197 ASP A CA 1
ATOM 1576 C C . ASP A 1 195 ? 55.447 88.682 -17.371 1.00 12.99 197 ASP A C 1
ATOM 1577 O O . ASP A 1 195 ? 54.987 89.270 -16.387 1.00 12.14 197 ASP A O 1
ATOM 1582 N N . ASN A 1 196 ? 55.992 87.475 -17.292 1.00 11.89 198 ASN A N 1
ATOM 1583 C CA . ASN A 1 196 ? 56.053 86.776 -16.008 1.00 9.57 198 ASN A CA 1
ATOM 1584 C C . ASN A 1 196 ? 56.835 87.582 -14.990 1.00 11.33 198 ASN A C 1
ATOM 1585 O O . ASN A 1 196 ? 57.8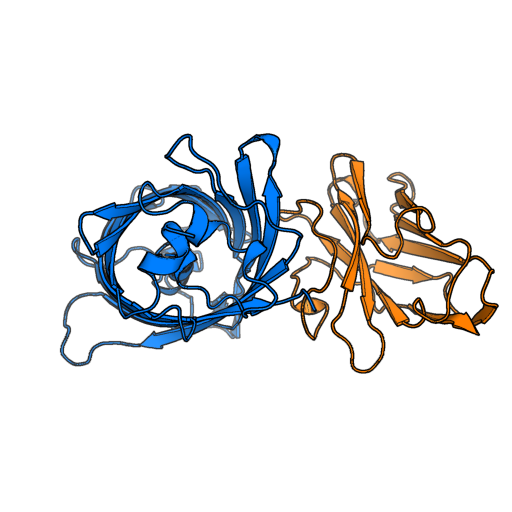94 88.130 -15.295 1.00 12.08 198 ASN A O 1
ATOM 1590 N N . HIS A 1 197 ? 56.303 87.658 -13.778 1.00 9.38 199 HIS A N 1
ATOM 1591 C CA . HIS A 1 197 ? 56.994 88.316 -12.687 1.00 7.14 199 HIS A CA 1
ATOM 1592 C C . HIS A 1 197 ? 56.352 87.878 -11.384 1.00 8.42 199 HIS A C 1
ATOM 1593 O O . HIS A 1 197 ? 55.415 87.075 -11.387 1.00 7.64 199 HIS A O 1
ATOM 1600 N N . TYR A 1 198 ? 56.839 88.401 -10.267 1.00 9.10 200 TYR A N 1
ATOM 1601 C CA . TYR A 1 198 ? 56.239 88.032 -8.988 1.00 8.97 200 TYR A CA 1
ATOM 1602 C C . TYR A 1 198 ? 56.018 89.229 -8.067 1.00 9.91 200 TYR A C 1
ATOM 1603 O O . TYR A 1 198 ? 56.626 90.293 -8.236 1.00 9.44 200 TYR A O 1
ATOM 1612 N N . LEU A 1 199 ? 55.119 89.052 -7.105 1.00 7.96 201 LEU A N 1
ATOM 1613 C CA . LEU A 1 199 ? 54.920 90.054 -6.067 1.00 7.45 201 LEU A CA 1
ATOM 1614 C C . LEU A 1 199 ? 55.534 89.521 -4.780 1.00 9.71 201 LEU A C 1
ATOM 1615 O O . LEU A 1 199 ? 55.195 88.428 -4.326 1.00 11.90 201 LEU A O 1
ATOM 1620 N N . SER A 1 200 ? 56.436 90.295 -4.189 1.00 7.96 202 SER A N 1
ATOM 1621 C CA . SER A 1 200 ? 57.036 89.918 -2.915 1.00 9.39 202 SER A CA 1
ATOM 1622 C C . SER A 1 200 ? 56.205 90.537 -1.805 1.00 9.47 202 SER A C 1
ATOM 1623 O O . SER A 1 200 ? 56.040 91.754 -1.758 1.00 9.96 202 SER A O 1
ATOM 1626 N N . THR A 1 201 ? 55.682 89.704 -0.914 1.00 8.07 203 THR A N 1
ATOM 1627 C CA . THR A 1 201 ? 54.694 90.175 0.041 1.00 8.12 203 THR A CA 1
ATOM 1628 C C . THR A 1 201 ? 55.089 89.837 1.465 1.00 10.38 203 THR A C 1
ATOM 1629 O O . THR A 1 201 ? 55.359 88.683 1.774 1.00 11.69 203 THR A O 1
ATOM 1633 N N . GLN A 1 202 ? 55.116 90.853 2.325 1.00 10.73 204 GLN A N 1
ATOM 1634 C CA . GLN A 1 202 ? 55.366 90.665 3.750 1.00 7.89 204 GLN A CA 1
ATOM 1635 C C . GLN A 1 202 ? 54.138 91.117 4.519 1.00 13.12 204 GLN A C 1
ATOM 1636 O O . GLN A 1 202 ? 53.599 92.192 4.262 1.00 11.55 204 GLN A O 1
ATOM 1642 N N . SER A 1 203 ? 53.708 90.300 5.472 1.00 10.12 205 SER A N 1
ATOM 1643 C CA . SER A 1 203 ? 52.482 90.571 6.210 1.00 9.42 205 SER A CA 1
ATOM 1644 C C . SER A 1 203 ? 52.735 90.446 7.706 1.00 12.98 205 SER A C 1
ATOM 1645 O O . SER A 1 203 ? 53.367 89.494 8.149 1.00 12.79 205 SER A O 1
ATOM 1648 N N . ALA A 1 204 ? 52.224 91.395 8.481 1.00 7.99 206 ALA A N 1
ATOM 1649 C CA . ALA A 1 204 ? 52.353 91.352 9.933 1.00 10.92 206 ALA A CA 1
ATOM 1650 C C . ALA A 1 204 ? 50.968 91.399 10.557 1.00 8.47 206 ALA A C 1
ATOM 1651 O O . ALA A 1 204 ? 50.168 92.282 10.228 1.00 10.09 206 ALA A O 1
ATOM 1653 N N . LEU A 1 205 ? 50.682 90.456 11.452 1.00 7.54 207 LEU A N 1
ATOM 1654 C CA . LEU A 1 205 ? 49.361 90.376 12.070 1.00 8.59 207 LEU A CA 1
ATOM 1655 C C . LEU A 1 205 ? 49.411 90.851 13.510 1.00 9.52 207 LEU A C 1
ATOM 1656 O O . LEU A 1 205 ? 50.342 90.529 14.247 1.00 10.11 207 LEU A O 1
ATOM 1661 N N . SER A 1 206 ? 48.399 91.604 13.916 1.00 8.68 208 SER A N 1
ATOM 1662 C CA . SER A 1 206 ? 48.359 92.119 15.281 1.00 9.69 208 SER A CA 1
ATOM 1663 C C . SER A 1 206 ? 46.924 92.281 15.779 1.00 11.42 208 SER A C 1
ATOM 1664 O O . SER A 1 206 ? 45.975 91.913 15.093 1.00 7.96 208 SER A O 1
ATOM 1667 N N . LYS A 1 207 ? 46.770 92.809 16.989 1.00 9.80 209 LYS A N 1
ATOM 1668 C CA . LYS A 1 207 ? 45.448 93.040 17.546 1.00 8.52 209 LYS A CA 1
ATOM 1669 C C . LYS A 1 207 ? 45.335 94.485 17.991 1.00 12.01 209 LYS A C 1
ATOM 1670 O O . LYS A 1 207 ? 46.320 95.093 18.414 1.00 16.56 209 LYS A O 1
ATOM 1676 N N . ASP A 1 208 ? 44.130 95.028 17.877 1.00 9.65 210 ASP A N 1
ATOM 1677 C CA . ASP A 1 208 ? 43.817 96.366 18.360 1.00 12.46 210 ASP A CA 1
ATOM 1678 C C . ASP A 1 208 ? 43.489 96.252 19.844 1.00 13.30 210 ASP A C 1
ATOM 1679 O O . ASP A 1 208 ? 42.511 95.615 20.208 1.00 13.49 210 ASP A O 1
ATOM 1684 N N . PRO A 1 209 ? 44.309 96.873 20.707 1.00 13.71 211 PRO A N 1
ATOM 1685 C CA . PRO A 1 209 ? 44.155 96.662 22.155 1.00 21.13 211 PRO A CA 1
ATOM 1686 C C . PRO A 1 209 ? 42.779 97.064 22.685 1.00 20.43 211 PRO A C 1
ATOM 1687 O O . PRO A 1 209 ? 42.341 96.553 23.723 1.00 22.58 211 PRO A O 1
ATOM 1691 N N . ASN A 1 210 ? 42.095 97.951 21.972 1.00 19.07 212 ASN A N 1
ATOM 1692 C CA . ASN A 1 210 ? 40.791 98.434 22.417 1.00 20.32 212 ASN A CA 1
ATOM 1693 C C . ASN A 1 210 ? 39.600 97.718 21.775 1.00 23.00 212 ASN A C 1
ATOM 1694 O O . ASN A 1 210 ? 38.449 98.146 21.917 1.00 20.97 212 ASN A O 1
ATOM 1699 N N . GLU A 1 211 ? 39.876 96.618 21.081 1.00 16.31 213 GLU A N 1
ATOM 1700 C CA . GLU A 1 211 ? 38.835 95.900 20.365 1.00 14.20 213 GLU A CA 1
ATOM 1701 C C . GLU A 1 211 ? 38.467 94.598 21.074 1.00 14.44 213 GLU A C 1
ATOM 1702 O O . GLU A 1 211 ? 39.316 93.730 21.266 1.00 18.26 213 GLU A O 1
ATOM 1708 N N . LYS A 1 212 ? 37.199 94.468 21.451 1.00 14.53 214 LYS A N 1
ATOM 1709 C CA . LYS A 1 212 ? 36.720 93.265 22.130 1.00 20.07 214 LYS A CA 1
ATOM 1710 C C . LYS A 1 212 ? 36.239 92.185 21.160 1.00 18.61 214 LYS A C 1
ATOM 1711 O O . LYS A 1 212 ? 36.201 91.007 21.511 1.00 17.05 214 LYS A O 1
ATOM 1717 N N . ARG A 1 213 ? 35.863 92.586 19.949 1.00 13.77 215 ARG A N 1
ATOM 1718 C CA . ARG A 1 213 ? 35.390 91.632 18.949 1.00 13.93 215 ARG A CA 1
ATOM 1719 C C . ARG A 1 213 ? 36.551 90.807 18.390 1.00 9.83 215 ARG A C 1
ATOM 1720 O O . ARG A 1 213 ? 37.715 91.170 18.556 1.00 12.89 215 ARG A O 1
ATOM 1728 N N . ASP A 1 214 ? 36.226 89.681 17.760 1.00 9.46 216 ASP A N 1
ATOM 1729 C CA . ASP A 1 214 ? 37.225 88.849 17.105 1.00 7.98 216 ASP A CA 1
ATOM 1730 C C . ASP A 1 214 ? 37.638 89.602 15.848 1.00 11.16 216 ASP A C 1
ATOM 1731 O O . ASP A 1 214 ? 36.787 90.013 15.060 1.00 9.76 216 ASP A O 1
ATOM 1736 N N . HIS A 1 215 ? 38.936 89.805 15.669 1.00 7.99 217 HIS A N 1
ATOM 1737 C CA . HIS A 1 215 ? 39.395 90.702 14.624 1.00 7.24 217 HIS A CA 1
ATOM 1738 C C . HIS A 1 215 ? 40.861 90.450 14.286 1.00 9.11 217 HIS A C 1
ATOM 1739 O O . HIS A 1 215 ? 41.545 89.702 14.983 1.00 9.05 217 HIS A O 1
ATOM 1746 N N . MET A 1 216 ? 41.332 91.088 13.215 1.00 8.39 218 MET A N 1
ATOM 1747 C CA . MET A 1 216 ? 42.743 91.027 12.834 1.00 8.73 218 MET A CA 1
ATOM 1748 C C . MET A 1 216 ? 43.183 92.375 12.288 1.00 10.64 218 MET A C 1
ATOM 1749 O O . MET A 1 216 ? 42.495 92.975 11.462 1.00 10.58 218 MET A O 1
ATOM 1754 N N . VAL A 1 217 ? 44.323 92.857 12.769 1.00 7.67 219 VAL A N 1
ATOM 1755 C CA . VAL A 1 217 ? 44.972 94.019 12.186 1.00 4.86 219 VAL A CA 1
ATOM 1756 C C . VAL A 1 217 ? 46.100 93.514 11.293 1.00 8.64 219 VAL A C 1
ATOM 1757 O O . VAL A 1 217 ? 46.916 92.692 11.714 1.00 8.85 219 VAL A O 1
ATOM 1761 N N . LEU A 1 218 ? 46.110 93.982 10.050 1.00 7.77 220 LEU A N 1
ATOM 1762 C CA . LEU A 1 218 ? 47.103 93.576 9.067 1.00 7.56 220 LEU A CA 1
ATOM 1763 C C . LEU A 1 218 ? 47.911 94.759 8.543 1.00 7.48 220 LEU A C 1
ATOM 1764 O O . LEU A 1 218 ? 47.345 95.748 8.072 1.00 7.97 220 LEU A O 1
ATOM 1769 N N . LEU A 1 219 ? 49.233 94.656 8.641 1.00 7.64 221 LEU A N 1
ATOM 1770 C CA . LEU A 1 219 ? 50.139 95.602 7.993 1.00 8.76 221 LEU A CA 1
ATOM 1771 C C . LEU A 1 219 ? 50.903 94.815 6.948 1.00 9.00 221 LEU A C 1
ATOM 1772 O O . LEU A 1 219 ? 51.578 93.847 7.276 1.00 9.96 221 LEU A O 1
ATOM 1777 N N . GLU A 1 220 ? 50.806 95.239 5.695 1.00 8.12 222 GLU A N 1
ATOM 1778 C CA . GLU A 1 220 ? 51.364 94.468 4.596 1.00 9.82 222 GLU A CA 1
ATOM 1779 C C . GLU A 1 220 ? 52.104 95.359 3.603 1.00 10.06 222 GLU A C 1
ATOM 1780 O O . GLU A 1 220 ? 51.700 96.500 3.352 1.00 10.70 222 GLU A O 1
ATOM 1786 N N . PHE A 1 221 ? 53.195 94.830 3.053 1.00 9.54 223 PHE A N 1
ATOM 1787 C CA . PHE A 1 221 ? 53.940 95.502 1.998 1.00 7.73 223 PHE A CA 1
ATOM 1788 C C . PHE A 1 221 ? 54.046 94.563 0.807 1.00 10.44 223 PHE A C 1
ATOM 1789 O O . PHE A 1 221 ? 54.391 93.394 0.960 1.00 12.81 223 PHE A O 1
ATOM 1797 N N . VAL A 1 222 ? 53.739 95.082 -0.375 1.00 9.59 224 VAL A N 1
ATOM 1798 C CA . VAL A 1 222 ? 53.730 94.278 -1.588 1.00 9.31 224 VAL A CA 1
ATOM 1799 C C . VAL A 1 222 ? 54.541 95.007 -2.638 1.00 8.84 224 VAL A C 1
ATOM 1800 O O . VAL A 1 222 ? 54.279 96.171 -2.919 1.00 10.66 224 VAL A O 1
ATOM 1804 N N . THR A 1 223 ? 55.523 94.317 -3.209 1.00 10.48 225 THR A N 1
ATOM 1805 C CA . THR A 1 223 ? 56.431 94.923 -4.176 1.00 10.76 225 THR A CA 1
ATOM 1806 C C . THR A 1 223 ? 56.590 93.993 -5.370 1.00 9.79 225 THR A C 1
ATOM 1807 O O . THR A 1 223 ? 56.903 92.815 -5.198 1.00 10.49 225 THR A O 1
ATOM 1811 N N . ALA A 1 224 ? 56.364 94.509 -6.574 1.00 7.64 226 ALA A N 1
ATOM 1812 C CA . ALA A 1 224 ? 56.599 93.712 -7.779 1.00 9.96 226 ALA A CA 1
ATOM 1813 C C . ALA A 1 224 ? 58.090 93.568 -8.041 1.00 8.36 226 ALA A C 1
ATOM 1814 O O . ALA A 1 224 ? 58.870 94.497 -7.802 1.00 9.01 226 ALA A O 1
ATOM 1816 N N . ALA A 1 225 ? 58.476 92.403 -8.553 1.00 7.46 227 ALA A N 1
ATOM 1817 C CA . ALA A 1 225 ? 59.882 92.085 -8.779 1.00 9.32 227 ALA A CA 1
ATOM 1818 C C . ALA A 1 225 ? 60.043 91.016 -9.847 1.00 12.62 227 ALA A C 1
ATOM 1819 O O . ALA A 1 225 ? 59.060 90.499 -10.386 1.00 10.14 227 ALA A O 1
ATOM 1821 N N . GLY A 1 226 ? 61.294 90.684 -10.148 1.00 11.29 228 GLY A N 1
ATOM 1822 C CA . GLY A 1 226 ? 61.579 89.578 -11.046 1.00 12.51 228 GLY A CA 1
ATOM 1823 C C . GLY A 1 226 ? 61.934 89.996 -12.454 1.00 15.97 228 GLY A C 1
ATOM 1824 O O . GLY A 1 226 ? 62.367 89.175 -13.259 1.00 16.72 228 GLY A O 1
ATOM 1825 N N . ILE A 1 227 ? 61.732 91.272 -12.760 1.00 13.90 229 ILE A N 1
ATOM 1826 C CA A ILE A 1 227 ? 62.109 91.820 -14.057 0.38 17.64 229 ILE A CA 1
ATOM 1827 C CA B ILE A 1 227 ? 62.109 91.819 -14.057 0.62 17.64 229 ILE A CA 1
ATOM 1828 C C . ILE A 1 227 ? 63.135 92.929 -13.862 1.00 17.95 229 ILE A C 1
ATOM 1829 O O . ILE A 1 227 ? 62.944 93.816 -13.038 1.00 19.91 229 ILE A O 1
ATOM 1838 N N . THR A 1 228 ? 64.230 92.869 -14.613 1.00 27.83 230 THR A N 1
ATOM 1839 C CA . THR A 1 228 ? 65.288 93.868 -14.480 1.00 32.06 230 THR A CA 1
ATOM 1840 C C . THR A 1 228 ? 65.207 94.916 -15.584 1.00 25.88 230 THR A C 1
ATOM 1841 O O . THR A 1 228 ? 64.480 94.739 -16.559 1.00 31.73 230 THR A O 1
ATOM 1845 N N . VAL B 2 4 ? 59.217 60.688 -2.279 1.00 32.94 2 VAL B N 1
ATOM 1846 C CA . VAL B 2 4 ? 59.925 60.811 -3.547 1.00 23.82 2 VAL B CA 1
ATOM 1847 C C . VAL B 2 4 ? 61.296 61.453 -3.360 1.00 20.87 2 VAL B C 1
ATOM 1848 O O . VAL B 2 4 ? 61.424 62.496 -2.717 1.00 29.50 2 VAL B O 1
ATOM 1852 N N . GLN B 2 5 ? 62.318 60.820 -3.924 1.00 12.24 3 GLN B N 1
ATOM 1853 C CA . GLN B 2 5 ? 63.644 61.410 -4.001 1.00 12.91 3 GLN B CA 1
ATOM 1854 C C . GLN B 2 5 ? 63.900 61.749 -5.459 1.00 11.91 3 GLN B C 1
ATOM 1855 O O . GLN B 2 5 ? 63.508 60.990 -6.343 1.00 11.99 3 GLN B O 1
ATOM 1861 N N . LEU B 2 6 ? 64.554 62.880 -5.702 1.00 13.04 4 LEU B N 1
ATOM 1862 C CA . LEU B 2 6 ? 64.951 63.278 -7.051 1.00 11.17 4 LEU B CA 1
ATOM 1863 C C . LEU B 2 6 ? 66.469 63.330 -7.133 1.00 10.46 4 LEU B C 1
ATOM 1864 O O . LEU B 2 6 ? 67.114 63.904 -6.259 1.00 14.94 4 LEU B O 1
ATOM 1869 N N . GLN B 2 7 ? 67.036 62.748 -8.187 1.00 11.13 5 GLN B N 1
ATOM 1870 C CA . GLN B 2 7 ? 68.489 62.734 -8.365 1.00 13.83 5 GLN B CA 1
ATOM 1871 C C . GLN B 2 7 ? 68.895 63.212 -9.754 1.00 13.21 5 GLN B C 1
ATOM 1872 O O . GLN B 2 7 ? 68.606 62.555 -10.754 1.00 15.49 5 GLN B O 1
ATOM 1878 N N . GLU B 2 8 ? 69.573 64.352 -9.806 1.00 12.82 6 GLU B N 1
ATOM 1879 C CA . GLU B 2 8 ? 70.087 64.878 -11.067 1.00 12.71 6 GLU B CA 1
ATOM 1880 C C . GLU B 2 8 ? 71.412 64.231 -11.460 1.00 14.72 6 GLU B C 1
ATOM 1881 O O . GLU B 2 8 ? 72.207 63.832 -10.608 1.00 15.98 6 GLU B O 1
ATOM 1887 N N . SER B 2 9 ? 71.643 64.134 -12.763 1.00 13.51 7 SER B N 1
ATOM 1888 C CA . SER B 2 9 ? 72.934 63.698 -13.281 1.00 13.32 7 SER B CA 1
ATOM 1889 C C . SER B 2 9 ? 73.152 64.335 -14.649 1.00 12.75 7 SER B C 1
ATOM 1890 O O . SER B 2 9 ? 72.254 64.983 -15.195 1.00 12.86 7 SER B O 1
ATOM 1893 N N . GLY B 2 10 ? 74.351 64.171 -15.196 1.00 15.50 8 GLY B N 1
ATOM 1894 C CA . GLY B 2 10 ? 74.619 64.628 -16.547 1.00 15.85 8 GLY B CA 1
ATOM 1895 C C . GLY B 2 10 ? 75.154 66.043 -16.663 1.00 23.39 8 GLY B C 1
ATOM 1896 O O . GLY B 2 10 ? 75.263 66.572 -17.767 1.00 21.65 8 GLY B O 1
ATOM 1897 N N . GLY B 2 11 ? 75.490 66.655 -15.530 1.00 15.15 9 GLY B N 1
ATOM 1898 C CA . GLY B 2 11 ? 76.064 67.986 -15.530 1.00 22.15 9 GLY B CA 1
ATOM 1899 C C . GLY B 2 11 ? 77.575 67.969 -15.669 1.00 22.20 9 GLY B C 1
ATOM 1900 O O . GLY B 2 11 ? 78.147 67.044 -16.248 1.00 26.04 9 GLY B O 1
ATOM 1901 N N . GLY B 2 12 ? 78.224 69.000 -15.142 1.00 20.38 10 GLY B N 1
ATOM 1902 C CA . GLY B 2 12 ? 79.671 69.088 -15.188 1.00 23.03 10 GLY B CA 1
ATOM 1903 C C . GLY B 2 12 ? 80.180 70.189 -16.097 1.00 20.22 10 GLY B C 1
ATOM 1904 O O . GLY B 2 12 ? 79.475 71.157 -16.384 1.00 17.49 10 GLY B O 1
ATOM 1905 N N . SER B 2 13 ? 81.415 70.036 -16.558 1.00 17.41 11 SER B N 1
ATOM 1906 C CA . SER B 2 13 ? 82.050 71.061 -17.372 1.00 17.59 11 SER B CA 1
ATOM 1907 C C . SER B 2 13 ? 81.783 70.823 -18.847 1.00 24.13 11 SER B C 1
ATOM 1908 O O . SER B 2 13 ? 81.628 69.682 -19.286 1.00 28.06 11 SER B O 1
ATOM 1911 N N . VAL B 2 14 ? 81.716 71.907 -19.608 1.00 17.74 12 VAL B N 1
ATOM 1912 C CA . VAL B 2 14 ? 81.438 71.819 -21.033 1.00 20.44 12 VAL B CA 1
ATOM 1913 C C . VAL B 2 14 ? 81.950 73.076 -21.715 1.00 19.15 12 VAL B C 1
ATOM 1914 O O . VAL B 2 14 ? 81.956 74.150 -21.119 1.00 19.20 12 VAL B O 1
ATOM 1918 N N . GLN B 2 15 ? 82.405 72.940 -22.956 1.00 20.54 13 GLN B N 1
ATOM 1919 C CA . GLN B 2 15 ? 82.843 74.089 -23.732 1.00 17.47 13 GLN B CA 1
ATOM 1920 C C . GLN B 2 15 ? 81.630 74.883 -24.194 1.00 15.98 13 GLN B C 1
ATOM 1921 O O . GLN B 2 15 ? 80.586 74.303 -24.501 1.00 14.54 13 GLN B O 1
ATOM 1927 N N . ALA B 2 16 ? 81.770 76.205 -24.251 1.00 15.84 14 ALA B N 1
ATOM 1928 C CA . ALA B 2 16 ? 80.750 77.036 -24.882 1.00 13.19 14 ALA B CA 1
ATOM 1929 C C . ALA B 2 16 ? 80.531 76.543 -26.310 1.00 15.60 14 ALA B C 1
ATOM 1930 O O . ALA B 2 16 ? 81.495 76.262 -27.031 1.00 15.09 14 ALA B O 1
ATOM 1932 N N . GLY B 2 17 ? 79.267 76.450 -26.714 1.00 12.97 15 GLY B N 1
ATOM 1933 C CA . GLY B 2 17 ? 78.909 75.938 -28.025 1.00 13.31 15 GLY B CA 1
ATOM 1934 C C . GLY B 2 17 ? 78.610 74.455 -27.978 1.00 12.33 15 GLY B C 1
ATOM 1935 O O . GLY B 2 17 ? 78.121 73.874 -28.948 1.00 12.85 15 GLY B O 1
ATOM 1936 N N . GLY B 2 18 ? 78.914 73.842 -26.838 1.00 13.06 16 GLY B N 1
ATOM 1937 C CA . GLY B 2 18 ? 78.678 72.428 -26.640 1.00 13.40 16 GLY B CA 1
ATOM 1938 C C . GLY B 2 18 ? 77.281 72.120 -26.140 1.00 16.17 16 GLY B C 1
ATOM 1939 O O . GLY B 2 18 ? 76.424 73.000 -26.051 1.00 13.98 16 GLY B O 1
ATOM 1940 N N . SER B 2 19 ? 77.056 70.857 -25.806 1.00 13.36 17 SER B N 1
ATOM 1941 C CA . SER B 2 19 ? 75.738 70.412 -25.385 1.00 13.16 17 SER B CA 1
ATOM 1942 C C . SER B 2 19 ? 75.841 69.537 -24.145 1.00 13.04 17 SER B C 1
ATOM 1943 O O . SER B 2 19 ? 76.884 68.946 -23.875 1.00 15.26 17 SER B O 1
ATOM 1946 N N . LEU B 2 20 ? 74.755 69.485 -23.381 1.00 13.02 18 LEU B N 1
ATOM 1947 C CA . LEU B 2 20 ? 74.667 68.621 -22.210 1.00 12.31 18 LEU B CA 1
ATOM 1948 C C . LEU B 2 20 ? 73.230 68.185 -22.075 1.00 12.21 18 LEU B C 1
ATOM 1949 O O . LEU B 2 20 ? 72.317 68.953 -22.376 1.00 13.97 18 LEU B O 1
ATOM 1954 N N . ARG B 2 21 ? 73.022 66.963 -21.604 1.00 10.59 19 ARG B N 1
ATOM 1955 C CA . ARG B 2 21 ? 71.683 66.500 -21.296 1.00 13.67 19 ARG B CA 1
ATOM 1956 C C . ARG B 2 21 ? 71.614 66.233 -19.807 1.00 15.08 19 ARG B C 1
ATOM 1957 O O . ARG B 2 21 ? 72.247 65.303 -19.313 1.00 16.89 19 ARG B O 1
ATOM 1965 N N . LEU B 2 22 ? 70.868 67.058 -19.082 1.00 9.33 20 LEU B N 1
ATOM 1966 C CA . LEU B 2 22 ? 70.641 66.781 -17.673 1.00 10.93 20 LEU B CA 1
ATOM 1967 C C . LEU B 2 22 ? 69.529 65.763 -17.540 1.00 9.50 20 LEU B C 1
ATOM 1968 O O . LEU B 2 22 ? 68.567 65.775 -18.307 1.00 10.70 20 LEU B O 1
ATOM 1973 N N . SER B 2 23 ? 69.677 64.863 -16.570 1.00 9.22 21 SER B N 1
ATOM 1974 C CA . SER B 2 23 ? 68.652 63.875 -16.275 1.00 9.13 21 SER B CA 1
ATOM 1975 C C . SER B 2 23 ? 68.288 64.013 -14.812 1.00 9.86 21 SER B C 1
ATOM 1976 O O . SER B 2 23 ? 69.123 64.383 -13.986 1.00 13.55 21 SER B O 1
ATOM 1979 N N . CYS B 2 24 ? 67.034 63.724 -14.503 1.00 10.93 22 CYS B N 1
ATOM 1980 C CA . CYS B 2 24 ? 66.576 63.705 -13.131 1.00 11.17 22 CYS B CA 1
ATOM 1981 C C . CYS B 2 24 ? 65.675 62.495 -12.938 1.00 14.23 22 CYS B C 1
ATOM 1982 O O . CYS B 2 24 ? 64.644 62.375 -13.590 1.00 12.79 22 CYS B O 1
ATOM 1985 N N . ALA B 2 25 ? 66.087 61.589 -12.057 1.00 11.20 23 ALA B N 1
ATOM 1986 C CA . ALA B 2 25 ? 65.345 60.365 -11.808 1.00 10.81 23 ALA B CA 1
ATOM 1987 C C . ALA B 2 25 ? 64.580 60.463 -10.494 1.00 9.39 23 ALA B C 1
ATOM 1988 O O . ALA B 2 25 ? 65.142 60.866 -9.471 1.00 12.57 23 ALA B O 1
ATOM 1990 N N . ALA B 2 26 ? 63.302 60.102 -10.531 1.00 9.49 24 ALA B N 1
ATOM 1991 C CA . ALA B 2 26 ? 62.465 60.114 -9.339 1.00 10.55 24 ALA B CA 1
ATOM 1992 C C . ALA B 2 26 ? 62.329 58.691 -8.817 1.00 12.67 24 ALA B C 1
ATOM 1993 O O . ALA B 2 26 ? 62.278 57.746 -9.599 1.00 14.35 24 ALA B O 1
ATOM 1995 N N . SER B 2 27 ? 62.282 58.546 -7.497 1.00 11.72 25 SER B N 1
ATOM 1996 C CA . SER B 2 27 ? 62.023 57.249 -6.885 1.00 12.09 25 SER B CA 1
ATOM 1997 C C . SER B 2 27 ? 60.519 57.054 -6.739 1.00 15.32 25 SER B C 1
ATOM 1998 O O . SER B 2 27 ? 59.757 58.016 -6.771 1.00 14.97 25 SER B O 1
ATOM 2001 N N . GLY B 2 28 ? 60.085 55.810 -6.587 1.00 13.73 26 GLY B N 1
ATOM 2002 C CA . GLY B 2 28 ? 58.685 55.554 -6.304 1.00 13.18 26 GLY B CA 1
ATOM 2003 C C . GLY B 2 28 ? 57.836 55.280 -7.527 1.00 14.87 26 GLY B C 1
ATOM 2004 O O . GLY B 2 28 ? 58.344 55.114 -8.636 1.00 14.73 26 GLY B O 1
ATOM 2005 N N . ASP B 2 29 ? 56.524 55.245 -7.325 1.00 17.06 27 ASP B N 1
ATOM 2006 C CA . ASP B 2 29 ? 55.606 54.859 -8.387 1.00 17.23 27 ASP B CA 1
ATOM 2007 C C . ASP B 2 29 ? 54.553 55.927 -8.679 1.00 20.37 27 ASP B C 1
ATOM 2008 O O . ASP B 2 29 ? 53.471 55.610 -9.172 1.00 23.06 27 ASP B O 1
ATOM 2013 N N . THR B 2 30 ? 54.868 57.189 -8.389 1.00 18.90 28 THR B N 1
ATOM 2014 C CA . THR B 2 30 ? 53.871 58.259 -8.497 1.00 19.21 28 THR B CA 1
ATOM 2015 C C . THR B 2 30 ? 54.235 59.416 -9.438 1.00 29.05 28 THR B C 1
ATOM 2016 O O . THR B 2 30 ? 53.671 60.503 -9.329 1.00 30.92 28 THR B O 1
ATOM 2020 N N . PHE B 2 31 ? 55.143 59.166 -10.374 1.00 20.16 29 PHE B N 1
ATOM 2021 C CA . PHE B 2 31 ? 55.745 60.210 -11.211 1.00 20.50 29 PHE B CA 1
ATOM 2022 C C . PHE B 2 31 ? 54.818 60.986 -12.156 1.00 19.97 29 PHE B C 1
ATOM 2023 O O . PHE B 2 31 ? 54.873 62.221 -12.209 1.00 18.23 29 PHE B O 1
ATOM 2031 N N . SER B 2 32 ? 53.990 60.268 -12.912 1.00 20.15 30 SER B N 1
ATOM 2032 C CA . SER B 2 32 ? 53.255 60.845 -14.040 1.00 22.44 30 SER B CA 1
ATOM 2033 C C . SER B 2 32 ? 52.304 61.974 -13.648 1.00 21.24 30 SER B C 1
ATOM 2034 O O . SER B 2 32 ? 51.983 62.840 -14.463 1.00 24.89 30 SER B O 1
ATOM 2037 N N . SER B 2 33 ? 51.851 61.958 -12.403 1.00 20.63 31 SER B N 1
ATOM 2038 C CA . SER B 2 33 ? 50.903 62.961 -11.952 1.00 21.23 31 SER B CA 1
ATOM 2039 C C . SER B 2 33 ? 51.592 64.273 -11.565 1.00 18.17 31 SER B C 1
ATOM 2040 O O . SER B 2 33 ? 50.924 65.288 -11.393 1.00 22.47 31 SER B O 1
ATOM 2043 N N . TYR B 2 34 ? 52.920 64.253 -11.442 1.00 11.99 32 TYR B N 1
ATOM 2044 C CA . TYR B 2 34 ? 53.662 65.451 -11.036 1.00 12.95 32 TYR B CA 1
ATOM 2045 C C . TYR B 2 34 ? 53.975 66.380 -12.215 1.00 13.71 32 TYR B C 1
ATOM 2046 O O . TYR B 2 34 ? 54.281 65.924 -13.318 1.00 15.58 32 TYR B O 1
ATOM 2055 N N . SER B 2 35 ? 53.872 67.685 -11.980 1.00 10.16 33 SER B N 1
ATOM 2056 C CA . SER B 2 35 ? 54.461 68.659 -12.893 1.00 8.36 33 SER B CA 1
ATOM 2057 C C . SER B 2 35 ? 55.940 68.756 -12.550 1.00 9.88 33 SER B C 1
ATOM 2058 O O . SER B 2 35 ? 56.303 68.809 -11.375 1.00 12.20 33 SER B O 1
ATOM 2061 N N . MET B 2 36 ? 56.802 68.774 -13.565 1.00 9.91 34 MET B N 1
ATOM 2062 C CA . MET B 2 36 ? 58.245 68.779 -13.324 1.00 8.92 34 MET B CA 1
ATOM 2063 C C . MET B 2 36 ? 58.856 70.069 -13.827 1.00 9.30 34 MET B C 1
ATOM 2064 O O . MET B 2 36 ? 58.348 70.682 -14.766 1.00 10.87 34 MET B O 1
ATOM 2069 N N . ALA B 2 37 ? 59.934 70.491 -13.181 1.00 9.15 35 ALA B N 1
ATOM 2070 C CA . ALA B 2 37 ? 60.576 71.751 -13.520 1.00 8.83 35 ALA B CA 1
ATOM 2071 C C . ALA B 2 37 ? 62.079 71.682 -13.311 1.00 8.43 35 ALA B C 1
ATOM 2072 O O . ALA B 2 37 ? 62.575 70.899 -12.497 1.00 10.81 35 ALA B O 1
ATOM 2074 N N . TRP B 2 38 ? 62.791 72.507 -14.069 1.00 7.30 36 TRP B N 1
ATOM 2075 C CA . TRP B 2 38 ? 64.218 72.722 -13.870 1.00 7.91 36 TRP B CA 1
ATOM 2076 C C . TRP B 2 38 ? 64.440 74.161 -13.452 1.00 8.29 36 TRP B C 1
ATOM 2077 O O . TRP B 2 38 ? 63.949 75.076 -14.108 1.00 9.69 36 TRP B O 1
ATOM 2088 N N . PHE B 2 39 ? 65.165 74.342 -12.352 1.00 10.45 37 PHE B N 1
ATOM 2089 C CA . PHE B 2 39 ? 65.545 75.657 -11.848 1.00 10.54 37 PHE B CA 1
ATOM 2090 C C . PHE B 2 39 ? 67.051 75.761 -12.004 1.00 11.23 37 PHE B C 1
ATOM 2091 O O . PHE B 2 39 ? 67.737 74.736 -12.057 1.00 10.96 37 PHE B O 1
ATOM 2099 N N . ARG B 2 40 ? 67.574 76.982 -12.044 1.00 8.04 38 ARG B N 1
ATOM 2100 C CA . ARG B 2 40 ? 69.021 77.164 -11.999 1.00 8.01 38 ARG B CA 1
ATOM 2101 C C . ARG B 2 40 ? 69.381 78.423 -11.229 1.00 11.31 38 ARG B C 1
ATOM 2102 O O . ARG B 2 40 ? 68.642 79.409 -11.236 1.00 11.66 38 ARG B O 1
ATOM 2110 N N . GLN B 2 41 ? 70.515 78.377 -10.543 1.00 11.79 39 GLN B N 1
ATOM 2111 C CA . GLN B 2 41 ? 70.986 79.546 -9.828 1.00 12.41 39 GLN B CA 1
ATOM 2112 C C . GLN B 2 41 ? 72.490 79.701 -9.953 1.00 16.14 39 GLN B C 1
ATOM 2113 O O . GLN B 2 41 ? 73.246 78.788 -9.614 1.00 14.44 39 GLN B O 1
ATOM 2119 N N . ALA B 2 42 ? 72.903 80.863 -10.442 1.00 16.26 40 ALA B N 1
ATOM 2120 C CA . ALA B 2 42 ? 74.316 81.228 -10.488 1.00 21.49 40 ALA B CA 1
ATOM 2121 C C . ALA B 2 42 ? 74.656 82.055 -9.255 1.00 25.19 40 ALA B C 1
ATOM 2122 O O . ALA B 2 42 ? 73.776 82.678 -8.666 1.00 21.66 40 ALA B O 1
ATOM 2124 N N . PRO B 2 43 ? 75.937 82.066 -8.855 1.00 25.09 41 PRO B N 1
ATOM 2125 C CA . PRO B 2 43 ? 76.356 82.845 -7.685 1.00 28.99 41 PRO B CA 1
ATOM 2126 C C . PRO B 2 43 ? 75.917 84.309 -7.757 1.00 25.92 41 PRO B C 1
ATOM 2127 O O . PRO B 2 43 ? 76.126 84.974 -8.774 1.00 26.81 41 PRO B O 1
ATOM 2131 N N . GLY B 2 44 ? 75.295 84.784 -6.682 1.00 27.37 42 GLY B N 1
ATOM 2132 C CA . GLY B 2 44 ? 74.929 86.183 -6.550 1.00 22.23 42 GLY B CA 1
ATOM 2133 C C . GLY B 2 44 ? 73.716 86.630 -7.349 1.00 33.75 42 GLY B C 1
ATOM 2134 O O . GLY B 2 44 ? 73.428 87.825 -7.423 1.00 30.57 42 GLY B O 1
ATOM 2135 N N . LYS B 2 45 ? 73.001 85.680 -7.945 1.00 24.88 43 LYS B N 1
ATOM 2136 C CA . LYS B 2 45 ? 71.843 86.012 -8.771 1.00 16.94 43 LYS B CA 1
ATOM 2137 C C . LYS B 2 45 ? 70.575 85.363 -8.233 1.00 14.05 43 LYS B C 1
ATOM 2138 O O . LYS B 2 45 ? 70.637 84.412 -7.455 1.00 17.75 43 LYS B O 1
ATOM 2144 N N . GLU B 2 46 ? 69.425 85.876 -8.647 1.00 14.87 44 GLU B N 1
ATOM 2145 C CA . GLU B 2 46 ? 68.176 85.225 -8.282 1.00 13.94 44 GLU B CA 1
ATOM 2146 C C . GLU B 2 46 ? 68.116 83.869 -8.950 1.00 12.02 44 GLU B C 1
ATOM 2147 O O . GLU B 2 46 ? 68.652 83.678 -10.041 1.00 13.18 44 GLU B O 1
ATOM 2153 N N . CYS B 2 47 ? 67.471 82.926 -8.277 1.00 11.42 45 CYS B N 1
ATOM 2154 C CA . CYS B 2 47 ? 67.182 81.640 -8.876 1.00 11.50 45 CYS B CA 1
ATOM 2155 C C . CYS B 2 47 ? 66.192 81.855 -10.005 1.00 9.58 45 CYS B C 1
ATOM 2156 O O . CYS B 2 47 ? 65.347 82.742 -9.943 1.00 10.77 45 CYS B O 1
ATOM 2159 N N . GLU B 2 48 ? 66.298 81.026 -11.034 1.00 9.82 46 GLU B N 1
ATOM 2160 C CA . GLU B 2 48 ? 65.454 81.122 -12.210 1.00 11.86 46 GLU B CA 1
ATOM 2161 C C . GLU B 2 48 ? 64.775 79.779 -12.458 1.00 9.91 46 GLU B C 1
ATOM 2162 O O . GLU B 2 48 ? 65.428 78.741 -12.416 1.00 10.33 46 GLU B O 1
ATOM 2168 N N . LEU B 2 49 ? 63.463 79.792 -12.685 1.00 11.08 47 LEU B N 1
ATOM 2169 C CA . LEU B 2 49 ? 62.763 78.602 -13.144 1.00 9.85 47 LEU B CA 1
ATOM 2170 C C . LEU B 2 49 ? 62.918 78.620 -14.653 1.00 11.88 47 LEU B C 1
ATOM 2171 O O . LEU B 2 49 ? 62.341 79.477 -15.325 1.00 9.95 47 LEU B O 1
ATOM 2176 N N . VAL B 2 50 ? 63.726 77.710 -15.193 1.00 9.30 48 VAL B N 1
ATOM 2177 C CA . VAL B 2 50 ? 64.083 77.812 -16.612 1.00 10.05 48 VAL B CA 1
ATOM 2178 C C . VAL B 2 50 ? 63.162 77.052 -17.554 1.00 10.45 48 VAL B C 1
ATOM 2179 O O . VAL B 2 50 ? 62.985 77.454 -18.696 1.00 12.39 48 VAL B O 1
ATOM 2183 N N . SER B 2 51 ? 62.563 75.967 -17.080 1.00 9.08 49 SER B N 1
ATOM 2184 C CA . SER B 2 51 ? 61.670 75.196 -17.937 1.00 9.52 49 SER B CA 1
ATOM 2185 C C . SER B 2 51 ? 60.707 74.352 -17.117 1.00 9.55 49 SER B C 1
ATOM 2186 O O . SER B 2 51 ? 61.078 73.871 -16.050 1.00 10.07 49 SER B O 1
ATOM 2189 N N . ASN B 2 52 ? 59.472 74.207 -17.604 1.00 10.31 50 ASN B N 1
ATOM 2190 C CA . ASN B 2 52 ? 58.468 73.332 -16.990 1.00 9.32 50 ASN B CA 1
ATOM 2191 C C . ASN B 2 52 ? 57.978 72.308 -17.984 1.00 11.16 50 ASN B C 1
ATOM 2192 O O . ASN B 2 52 ? 57.881 72.584 -19.180 1.00 9.65 50 ASN B O 1
ATOM 2197 N N . ILE B 2 53 ? 57.598 71.147 -17.469 1.00 11.32 51 ILE B N 1
ATOM 2198 C CA . ILE B 2 53 ? 56.721 70.256 -18.214 1.00 8.05 51 ILE B CA 1
ATOM 2199 C C . ILE B 2 53 ? 55.592 69.839 -17.278 1.00 9.17 51 ILE B C 1
ATOM 2200 O O . ILE B 2 53 ? 55.800 69.133 -16.292 1.00 11.39 51 ILE B O 1
ATOM 2205 N N . LEU B 2 54 ? 54.398 70.335 -17.566 1.00 9.78 52 LEU B N 1
ATOM 2206 C CA . LEU B 2 54 ? 53.275 70.143 -16.657 1.00 12.76 52 LEU B CA 1
ATOM 2207 C C . LEU B 2 54 ? 52.725 68.730 -16.744 1.00 16.72 52 LEU B C 1
ATOM 2208 O O . LEU B 2 54 ? 53.132 67.943 -17.598 1.00 17.74 52 LEU B O 1
ATOM 2213 N N . ARG B 2 55 ? 51.810 68.411 -15.837 1.00 15.12 53 ARG B N 1
ATOM 2214 C CA . ARG B 2 55 ? 51.141 67.123 -15.866 1.00 22.81 53 ARG B CA 1
ATOM 2215 C C . ARG B 2 55 ? 50.483 66.912 -17.223 1.00 22.81 53 ARG B C 1
ATOM 2216 O O . ARG B 2 55 ? 50.556 65.823 -17.786 1.00 26.12 53 ARG B O 1
ATOM 2224 N N . ASP B 2 56 ? 49.861 67.959 -17.759 1.00 23.96 54 ASP B N 1
ATOM 2225 C CA . ASP B 2 56 ? 49.155 67.831 -19.036 1.00 27.78 54 ASP B CA 1
ATOM 2226 C C . ASP B 2 56 ? 50.075 67.812 -20.264 1.00 33.43 54 ASP B C 1
ATOM 2227 O O . ASP B 2 56 ? 49.596 67.730 -21.394 1.00 32.48 54 ASP B O 1
ATOM 2232 N N . GLY B 2 57 ? 51.387 67.883 -20.036 1.00 22.22 55 GLY B N 1
ATOM 2233 C CA . GLY B 2 57 ? 52.372 67.801 -21.105 1.00 18.68 55 GLY B CA 1
ATOM 2234 C C . GLY B 2 57 ? 52.884 69.136 -21.627 1.00 18.70 55 GLY B C 1
ATOM 2235 O O . GLY B 2 57 ? 53.853 69.183 -22.387 1.00 17.43 55 GLY B O 1
ATOM 2236 N N . THR B 2 58 ? 52.233 70.219 -21.216 1.00 19.87 56 THR B N 1
ATOM 2237 C CA . THR B 2 58 ? 52.589 71.560 -21.669 1.00 16.95 56 THR B CA 1
ATOM 2238 C C . THR B 2 58 ? 54.016 71.926 -21.259 1.00 11.49 56 THR B C 1
ATOM 2239 O O . THR B 2 58 ? 54.399 71.746 -20.106 1.00 14.00 56 THR B O 1
ATOM 2243 N N . THR B 2 59 ? 54.792 72.450 -22.202 1.00 11.69 57 THR B N 1
ATOM 2244 C CA . THR B 2 59 ? 56.150 72.896 -21.892 1.00 10.44 57 THR B CA 1
ATOM 2245 C C . THR B 2 59 ? 56.301 74.412 -22.007 1.00 10.43 57 THR B C 1
ATOM 2246 O O . THR B 2 59 ? 55.674 75.051 -22.857 1.00 14.77 57 THR B O 1
ATOM 2250 N N . THR B 2 60 ? 57.130 74.979 -21.134 1.00 9.55 58 THR B N 1
ATOM 2251 C CA . THR B 2 60 ? 57.478 76.395 -21.189 1.00 8.08 58 THR B CA 1
ATOM 2252 C C . THR B 2 60 ? 58.966 76.573 -20.928 1.00 8.59 58 THR B C 1
ATOM 2253 O O . THR B 2 60 ? 59.603 75.727 -20.289 1.00 9.51 58 THR B O 1
ATOM 2257 N N . TYR B 2 61 ? 59.504 77.695 -21.408 1.00 10.39 59 TYR B N 1
ATOM 2258 C CA . TYR B 2 61 ? 60.932 77.981 -21.343 1.00 10.32 59 TYR B CA 1
ATOM 2259 C C . TYR B 2 61 ? 61.187 79.450 -21.078 1.00 10.43 59 TYR B C 1
ATOM 2260 O O . TYR B 2 61 ? 60.538 80.305 -21.678 1.00 11.31 59 TYR B O 1
ATOM 2269 N N . ALA B 2 62 ? 62.163 79.744 -20.228 1.00 9.65 60 ALA B N 1
ATOM 2270 C CA . ALA B 2 62 ? 62.604 81.123 -20.045 1.00 11.98 60 ALA B CA 1
ATOM 2271 C C . ALA B 2 62 ? 63.064 81.660 -21.399 1.00 12.46 60 ALA B C 1
ATOM 2272 O O . ALA B 2 62 ? 63.587 80.912 -22.218 1.00 12.06 60 ALA B O 1
ATOM 2274 N N . GLY B 2 63 ? 62.837 82.942 -21.651 1.00 13.73 61 GLY B N 1
ATOM 2275 C CA . GLY B 2 63 ? 63.174 83.517 -22.944 1.00 16.84 61 GLY B CA 1
ATOM 2276 C C . GLY B 2 63 ? 64.616 83.304 -23.385 1.00 16.53 61 GLY B C 1
ATOM 2277 O O . GLY B 2 63 ? 64.894 83.128 -24.574 1.00 15.28 61 GLY B O 1
ATOM 2278 N N . SER B 2 64 ? 65.533 83.311 -22.426 1.00 11.88 62 SER B N 1
ATOM 2279 C CA . SER B 2 64 ? 66.960 83.222 -22.737 1.00 16.67 62 SER B CA 1
ATOM 2280 C C . SER B 2 64 ? 67.408 81.837 -23.204 1.00 14.89 62 SER B C 1
ATOM 2281 O O . SER B 2 64 ? 68.510 81.693 -23.748 1.00 15.25 62 SER B O 1
ATOM 2284 N N . VAL B 2 65 ? 66.570 80.823 -22.997 1.00 11.65 63 VAL B N 1
ATOM 2285 C CA . VAL B 2 65 ? 66.941 79.457 -23.373 1.00 11.02 63 VAL B CA 1
ATOM 2286 C C . VAL B 2 65 ? 66.039 78.871 -24.452 1.00 9.75 63 VAL B C 1
ATOM 2287 O O . VAL B 2 65 ? 66.315 77.804 -24.998 1.00 13.15 63 VAL B O 1
ATOM 2291 N N . LYS B 2 66 ? 64.949 79.567 -24.757 1.00 15.73 64 LYS B N 1
ATOM 2292 C CA . LYS B 2 66 ? 64.042 79.120 -25.803 1.00 15.03 64 LYS B CA 1
ATOM 2293 C C . LYS B 2 66 ? 64.824 78.842 -27.085 1.00 16.96 64 LYS B C 1
ATOM 2294 O O . LYS B 2 66 ? 65.641 79.655 -27.513 1.00 20.90 64 LYS B O 1
ATOM 2300 N N . GLY B 2 67 ? 64.594 77.679 -27.684 1.00 18.93 65 GLY B N 1
ATOM 2301 C CA . GLY B 2 67 ? 65.281 77.324 -28.911 1.00 18.84 65 GLY B CA 1
ATOM 2302 C C . GLY B 2 67 ? 66.600 76.606 -28.690 1.00 21.48 65 GLY B C 1
ATOM 2303 O O . GLY B 2 67 ? 67.138 75.996 -29.617 1.00 23.85 65 GLY B O 1
ATOM 2304 N N . ARG B 2 68 ? 67.135 76.680 -27.474 1.00 13.13 66 ARG B N 1
ATOM 2305 C CA . ARG B 2 68 ? 68.378 75.972 -27.149 1.00 10.74 66 ARG B CA 1
ATOM 2306 C C . ARG B 2 68 ? 68.152 74.835 -26.150 1.00 11.64 66 ARG B C 1
ATOM 2307 O O . ARG B 2 68 ? 68.885 73.843 -26.148 1.00 12.32 66 ARG B O 1
ATOM 2315 N N . PHE B 2 69 ? 67.161 75.000 -25.282 1.00 11.99 67 PHE B N 1
ATOM 2316 C CA . PHE B 2 69 ? 66.843 73.988 -24.275 1.00 8.39 67 PHE B CA 1
ATOM 2317 C C . PHE B 2 69 ? 65.557 73.259 -24.647 1.00 9.01 67 PHE B C 1
ATOM 2318 O O . PHE B 2 69 ? 64.598 73.864 -25.145 1.00 11.86 67 PHE B O 1
ATOM 2326 N N . THR B 2 70 ? 65.529 71.958 -24.377 1.00 9.07 68 THR B N 1
ATOM 2327 C CA . THR B 2 70 ? 64.342 71.144 -24.594 1.00 8.63 68 THR B CA 1
ATOM 2328 C C . THR B 2 70 ? 64.113 70.277 -23.363 1.00 9.05 68 THR B C 1
ATOM 2329 O O . THR B 2 70 ? 64.987 69.502 -22.960 1.00 11.14 68 THR B O 1
ATOM 2333 N N . ILE B 2 71 ? 62.951 70.444 -22.746 1.00 10.38 69 ILE B N 1
ATOM 2334 C CA . ILE B 2 71 ? 62.565 69.618 -21.610 1.00 9.71 69 ILE B CA 1
ATOM 2335 C C . ILE B 2 71 ? 61.669 68.480 -22.093 1.00 10.64 69 ILE B C 1
ATOM 2336 O O . ILE B 2 71 ? 60.903 68.639 -23.043 1.00 11.57 69 ILE B O 1
ATOM 2341 N N . SER B 2 72 ? 61.790 67.323 -21.449 1.00 7.97 70 SER B N 1
ATOM 2342 C CA . SER B 2 72 ? 60.970 66.170 -21.797 1.00 9.45 70 SER B CA 1
ATOM 2343 C C . SER B 2 72 ? 60.888 65.239 -20.599 1.00 11.02 70 SER B C 1
ATOM 2344 O O . SER B 2 72 ? 61.680 65.350 -19.657 1.00 11.21 70 SER B O 1
ATOM 2347 N N . ARG B 2 73 ? 59.915 64.334 -20.625 1.00 9.18 71 ARG B N 1
ATOM 2348 C CA . ARG B 2 73 ? 59.755 63.386 -19.531 1.00 8.47 71 ARG B CA 1
ATOM 2349 C C . ARG B 2 73 ? 59.491 61.994 -20.060 1.00 11.87 71 ARG B C 1
ATOM 2350 O O . ARG B 2 73 ? 59.033 61.818 -21.186 1.00 11.15 71 ARG B O 1
ATOM 2358 N N . ASP B 2 74 ? 59.817 61.006 -19.238 1.00 11.90 72 ASP B N 1
ATOM 2359 C CA . ASP B 2 74 ? 59.555 59.618 -19.567 1.00 11.78 72 ASP B CA 1
ATOM 2360 C C . ASP B 2 74 ? 58.793 59.053 -18.384 1.00 10.38 72 ASP B C 1
ATOM 2361 O O . ASP B 2 74 ? 59.349 58.903 -17.299 1.00 11.40 72 ASP B O 1
ATOM 2366 N N . ASP B 2 75 ? 57.508 58.784 -18.585 1.00 11.43 73 ASP B N 1
ATOM 2367 C CA . ASP B 2 75 ? 56.649 58.352 -17.490 1.00 12.96 73 ASP B CA 1
ATOM 2368 C C . ASP B 2 75 ? 56.763 56.852 -17.218 1.00 16.38 73 ASP B C 1
ATOM 2369 O O . ASP B 2 75 ? 56.097 56.331 -16.327 1.00 19.42 73 ASP B O 1
ATOM 2374 N N . ALA B 2 76 ? 57.598 56.169 -17.995 1.00 13.71 74 ALA B N 1
ATOM 2375 C CA . ALA B 2 76 ? 57.931 54.775 -17.729 1.00 13.41 74 ALA B CA 1
ATOM 2376 C C . ALA B 2 76 ? 59.184 54.692 -16.861 1.00 15.77 74 ALA B C 1
ATOM 2377 O O . ALA B 2 76 ? 59.242 53.917 -15.900 1.00 16.09 74 ALA B O 1
ATOM 2379 N N . LYS B 2 77 ? 60.183 55.508 -17.192 1.00 11.76 75 LYS B N 1
ATOM 2380 C CA . LYS B 2 77 ? 61.433 55.536 -16.447 1.00 12.83 75 LYS B CA 1
ATOM 2381 C C . LYS B 2 77 ? 61.377 56.521 -15.282 1.00 11.45 75 LYS B C 1
ATOM 2382 O O . LYS B 2 77 ? 62.321 56.627 -14.498 1.00 11.84 75 LYS B O 1
ATOM 2388 N N . ASN B 2 78 ? 60.262 57.241 -15.186 1.00 12.54 76 ASN B N 1
ATOM 2389 C CA . ASN B 2 78 ? 60.066 58.261 -14.163 1.00 11.04 76 ASN B CA 1
ATOM 2390 C C . ASN B 2 78 ? 61.233 59.224 -14.098 1.00 10.04 76 ASN B C 1
ATOM 2391 O O . ASN B 2 78 ? 61.855 59.425 -13.050 1.00 11.04 76 ASN B O 1
ATOM 2396 N N . THR B 2 79 ? 61.511 59.827 -15.244 1.00 9.59 77 THR B N 1
ATOM 2397 C CA A THR B 2 79 ? 62.634 60.743 -15.379 0.50 9.92 77 THR B CA 1
ATOM 2398 C CA B THR B 2 79 ? 62.633 60.738 -15.371 0.50 9.92 77 THR B CA 1
ATOM 2399 C C . THR B 2 79 ? 62.220 61.969 -16.168 1.00 10.16 77 THR B C 1
ATOM 2400 O O . THR B 2 79 ? 61.334 61.900 -17.011 1.00 13.19 77 THR B O 1
ATOM 2407 N N . VAL B 2 80 ? 62.861 63.092 -15.873 1.00 9.97 78 VAL B N 1
ATOM 2408 C CA . VAL B 2 80 ? 62.690 64.305 -16.659 1.00 10.30 78 VAL B CA 1
ATOM 2409 C C . VAL B 2 80 ? 64.078 64.725 -17.128 1.00 9.90 78 VAL B C 1
ATOM 2410 O O . VAL B 2 80 ? 65.065 64.497 -16.431 1.00 10.15 78 VAL B O 1
ATOM 2414 N N . TYR B 2 81 ? 64.148 65.327 -18.314 1.00 8.45 79 TYR B N 1
ATOM 2415 C CA . TYR B 2 81 ? 65.415 65.658 -18.949 1.00 9.02 79 TYR B CA 1
ATOM 2416 C C . TYR B 2 81 ? 65.460 67.123 -19.348 1.00 9.89 79 TYR B C 1
ATOM 2417 O O . TYR B 2 81 ? 64.424 67.736 -19.610 1.00 10.50 79 TYR B O 1
ATOM 2426 N N . LEU B 2 82 ? 66.664 67.681 -19.398 1.00 7.00 80 LEU B N 1
ATOM 2427 C CA . LEU B 2 82 ? 66.846 69.007 -19.975 1.00 7.69 80 LEU B CA 1
ATOM 2428 C C . LEU B 2 82 ? 67.989 68.915 -20.969 1.00 10.95 80 LEU B C 1
ATOM 2429 O O . LEU B 2 82 ? 69.155 68.843 -20.585 1.00 11.12 80 LEU B O 1
ATOM 2434 N N . GLN B 2 83 ? 67.643 68.884 -22.251 1.00 9.81 81 GLN B N 1
ATOM 2435 C CA . GLN B 2 83 ? 68.648 68.872 -23.301 1.00 9.73 81 GLN B CA 1
ATOM 2436 C C . GLN B 2 83 ? 69.058 70.302 -23.610 1.00 10.46 81 GLN B C 1
ATOM 2437 O O . GLN B 2 83 ? 68.220 71.150 -23.938 1.00 13.36 81 GLN B O 1
ATOM 2443 N N . MET B 2 84 ? 70.347 70.583 -23.468 1.00 9.68 82 MET B N 1
ATOM 2444 C CA . MET B 2 84 ? 70.846 71.931 -23.703 1.00 11.72 82 MET B CA 1
ATOM 2445 C C . MET B 2 84 ? 71.808 71.905 -24.882 1.00 15.89 82 MET B C 1
ATOM 2446 O O . MET B 2 84 ? 72.734 71.096 -24.912 1.00 14.98 82 MET B O 1
ATOM 2451 N N . VAL B 2 85 A 71.571 72.769 -25.865 1.00 11.88 82 VAL B N 1
ATOM 2452 C CA A VAL B 2 85 A 72.448 72.876 -27.030 0.29 15.58 82 VAL B CA 1
ATOM 2453 C CA B VAL B 2 85 A 72.476 72.870 -27.006 0.71 15.62 82 VAL B CA 1
ATOM 2454 C C . VAL B 2 85 A 72.998 74.296 -27.155 1.00 14.85 82 VAL B C 1
ATOM 2455 O O . VAL B 2 85 A 72.370 75.257 -26.705 1.00 15.20 82 VAL B O 1
ATOM 2462 N N . ASN B 2 86 B 74.167 74.431 -27.771 1.00 13.47 82 ASN B N 1
ATOM 2463 C CA . ASN B 2 86 B 74.837 75.720 -27.859 1.00 11.08 82 ASN B CA 1
ATOM 2464 C C . ASN B 2 86 B 74.900 76.434 -26.519 1.00 11.61 82 ASN B C 1
ATOM 2465 O O . ASN B 2 86 B 74.402 77.548 -26.378 1.00 12.63 82 ASN B O 1
ATOM 2470 N N . LEU B 2 87 C 75.518 75.788 -25.538 1.00 9.57 82 LEU B N 1
ATOM 2471 C CA . LEU B 2 87 C 75.655 76.380 -24.215 1.00 11.67 82 LEU B CA 1
ATOM 2472 C C . LEU B 2 87 C 76.502 77.640 -24.255 1.00 13.24 82 LEU B C 1
ATOM 2473 O O . LEU B 2 87 C 77.440 77.748 -25.046 1.00 11.42 82 LEU B O 1
ATOM 2478 N N . LYS B 2 88 ? 76.157 78.589 -23.394 1.00 11.51 83 LYS B N 1
ATOM 2479 C CA . LYS B 2 88 ? 76.855 79.866 -23.292 1.00 12.86 83 LYS B CA 1
ATOM 2480 C C . LYS B 2 88 ? 77.307 80.095 -21.854 1.00 15.19 83 LYS B C 1
ATOM 2481 O O . LYS B 2 88 ? 76.805 79.461 -20.936 1.00 13.31 83 LYS B O 1
ATOM 2487 N N . SER B 2 89 ? 78.250 81.008 -21.651 1.00 16.15 84 SER B N 1
ATOM 2488 C CA A SER B 2 89 ? 78.727 81.325 -20.310 0.48 19.59 84 SER B CA 1
ATOM 2489 C CA B SER B 2 89 ? 78.726 81.313 -20.308 0.52 19.59 84 SER B CA 1
ATOM 2490 C C . SER B 2 89 ? 77.567 81.676 -19.380 1.00 16.56 84 SER B C 1
ATOM 2491 O O . SER B 2 89 ? 77.589 81.351 -18.192 1.00 18.26 84 SER B O 1
ATOM 2496 N N . GLU B 2 90 ? 76.555 82.342 -19.931 1.00 16.49 85 GLU B N 1
ATOM 2497 C CA . GLU B 2 90 ? 75.387 82.763 -19.156 1.00 20.66 85 GLU B CA 1
ATOM 2498 C C . GLU B 2 90 ? 74.635 81.580 -18.535 1.00 18.38 85 GLU B C 1
ATOM 2499 O O . GLU B 2 90 ? 73.880 81.753 -17.574 1.00 18.91 85 GLU B O 1
ATOM 2505 N N . ASP B 2 91 ? 74.849 80.385 -19.083 1.00 13.99 86 ASP B N 1
ATOM 2506 C CA . ASP B 2 91 ? 74.172 79.176 -18.609 1.00 14.04 86 ASP B CA 1
ATOM 2507 C C . ASP B 2 91 ? 74.851 78.514 -17.413 1.00 11.71 86 ASP B C 1
ATOM 2508 O O . ASP B 2 91 ? 74.316 77.571 -16.839 1.00 13.09 86 ASP B O 1
ATOM 2513 N N . THR B 2 92 ? 76.038 78.983 -17.046 1.00 10.67 87 THR B N 1
ATOM 2514 C CA 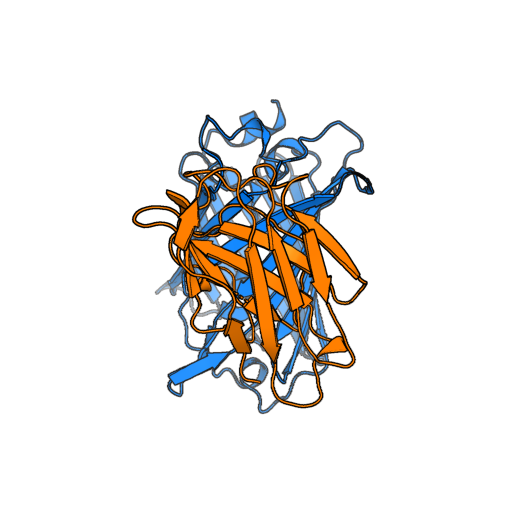. THR B 2 92 ? 76.730 78.429 -15.882 1.00 10.74 87 THR B CA 1
ATOM 2515 C C . THR B 2 92 ? 75.892 78.662 -14.625 1.00 12.38 87 THR B C 1
ATOM 2516 O O . THR B 2 92 ? 75.495 79.793 -14.334 1.00 12.88 87 THR B O 1
ATOM 2520 N N . ALA B 2 93 ? 75.618 77.588 -13.896 1.00 13.27 88 ALA B N 1
ATOM 2521 C CA . ALA B 2 93 ? 74.806 77.655 -12.683 1.00 12.46 88 ALA B CA 1
ATOM 2522 C C . ALA B 2 93 ? 74.703 76.268 -12.066 1.00 12.61 88 ALA B C 1
ATOM 2523 O O . ALA B 2 93 ? 75.104 75.276 -12.675 1.00 12.48 88 ALA B O 1
ATOM 2525 N N . ARG B 2 94 ? 74.161 76.192 -10.855 1.00 10.52 89 ARG B N 1
ATOM 2526 C CA . ARG B 2 94 ? 73.741 74.904 -10.332 1.00 11.21 89 ARG B CA 1
ATOM 2527 C C . ARG B 2 94 ? 72.290 74.698 -10.746 1.00 11.07 89 ARG B C 1
ATOM 2528 O O . ARG B 2 94 ? 71.452 75.583 -10.546 1.00 11.47 89 ARG B O 1
ATOM 2536 N N . TYR B 2 95 ? 72.011 73.539 -11.335 1.00 11.59 90 TYR B N 1
ATOM 2537 C CA . TYR B 2 95 ? 70.688 73.208 -11.859 1.00 12.78 90 TYR B CA 1
ATOM 2538 C C . TYR B 2 95 ? 69.965 72.237 -10.940 1.00 11.89 90 TYR B C 1
ATOM 2539 O O . TYR B 2 95 ? 70.531 71.224 -10.534 1.00 12.94 90 TYR B O 1
ATOM 2548 N N . TYR B 2 96 ? 68.706 72.537 -10.631 1.00 8.96 91 TYR B N 1
ATOM 2549 C CA . TYR B 2 96 ? 67.916 71.688 -9.751 1.00 10.17 91 TYR B CA 1
ATOM 2550 C C . TYR B 2 96 ? 66.669 71.154 -10.442 1.00 10.23 91 TYR B C 1
ATOM 2551 O O . TYR B 2 96 ? 65.977 71.890 -11.150 1.00 11.86 91 TYR B O 1
ATOM 2560 N N . CYS B 2 97 ? 66.383 69.877 -10.200 1.00 9.34 92 CYS B N 1
ATOM 2561 C CA B CYS B 2 97 ? 65.144 69.228 -10.600 1.00 10.96 92 CYS B CA 1
ATOM 2562 C C . CYS B 2 97 ? 64.118 69.415 -9.478 1.00 11.26 92 CYS B C 1
ATOM 2563 O O . CYS B 2 97 ? 64.471 69.390 -8.295 1.00 11.88 92 CYS B O 1
ATOM 2567 N N . ALA B 2 98 ? 62.862 69.632 -9.843 1.00 10.40 93 ALA B N 1
ATOM 2568 C CA . ALA B 2 98 ? 61.790 69.715 -8.852 1.00 9.53 93 ALA B CA 1
ATOM 2569 C C . ALA B 2 98 ? 60.509 69.083 -9.367 1.00 8.30 93 ALA B C 1
ATOM 2570 O O . ALA B 2 98 ? 60.250 69.081 -10.571 1.00 10.50 93 ALA B O 1
ATOM 2572 N N . ALA B 2 99 ? 59.704 68.557 -8.443 1.00 8.06 94 ALA B N 1
ATOM 2573 C CA . ALA B 2 99 ? 58.429 67.926 -8.776 1.00 11.01 94 ALA B CA 1
ATOM 2574 C C . ALA B 2 99 ? 57.346 68.500 -7.880 1.00 10.92 94 ALA B C 1
ATOM 2575 O O . ALA B 2 99 ? 57.583 68.730 -6.694 1.00 11.84 94 ALA B O 1
ATOM 2577 N N . ASP B 2 100 ? 56.162 68.731 -8.438 1.00 10.09 95 ASP B N 1
ATOM 2578 C CA . ASP B 2 100 ? 55.066 69.276 -7.638 1.00 8.80 95 ASP B CA 1
ATOM 2579 C C . ASP B 2 100 ? 53.697 68.797 -8.071 1.00 11.16 95 ASP B C 1
ATOM 2580 O O . ASP B 2 100 ? 53.429 68.632 -9.261 1.00 10.87 95 ASP B O 1
ATOM 2585 N N . SER B 2 101 ? 52.831 68.598 -7.080 1.00 10.91 96 SER B N 1
ATOM 2586 C CA . 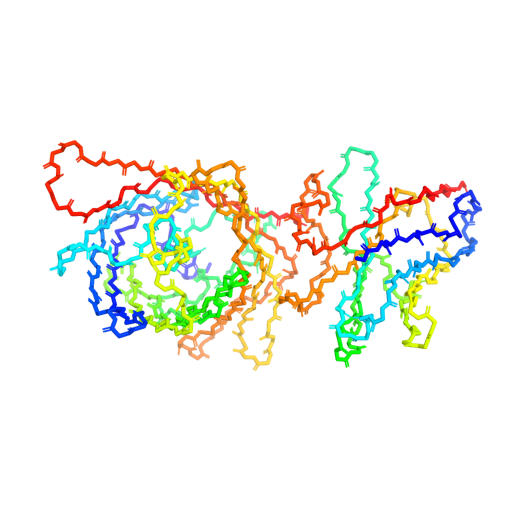SER B 2 101 ? 51.484 68.101 -7.299 1.00 10.49 96 SER B CA 1
ATOM 2587 C C . SER B 2 101 ? 50.445 69.190 -7.067 1.00 14.14 96 SER B C 1
ATOM 2588 O O . SER B 2 101 ? 49.243 68.931 -7.158 1.00 12.43 96 SER B O 1
ATOM 2591 N N . GLY B 2 102 ? 50.910 70.396 -6.751 1.00 13.98 97 GLY B N 1
ATOM 2592 C CA . GLY B 2 102 ? 50.025 71.532 -6.540 1.00 12.38 97 GLY B CA 1
ATOM 2593 C C . GLY B 2 102 ? 49.769 72.292 -7.835 1.00 10.97 97 GLY B C 1
ATOM 2594 O O . GLY B 2 102 ? 49.942 71.756 -8.936 1.00 12.07 97 GLY B O 1
ATOM 2595 N N . THR B 2 103 ? 49.362 73.549 -7.715 1.00 8.70 98 THR B N 1
ATOM 2596 C CA . THR B 2 103 ? 49.064 74.350 -8.902 1.00 7.50 98 THR B CA 1
ATOM 2597 C C . THR B 2 103 ? 50.328 74.724 -9.671 1.00 10.39 98 THR B C 1
ATOM 2598 O O . THR B 2 103 ? 51.199 75.400 -9.140 1.00 10.84 98 THR B O 1
ATOM 2602 N N . GLN B 2 104 ? 50.419 74.280 -10.922 1.00 8.91 99 GLN B N 1
ATOM 2603 C CA . GLN B 2 104 ? 51.550 74.642 -11.772 1.00 7.53 99 GLN B CA 1
ATOM 2604 C C . GLN B 2 104 ? 51.021 75.121 -13.113 1.00 8.95 99 GLN B C 1
ATOM 2605 O O . GLN B 2 104 ? 50.250 74.416 -13.782 1.00 10.87 99 GLN B O 1
ATOM 2611 N N . LEU B 2 105 ? 51.405 76.342 -13.486 1.00 9.35 100 LEU B N 1
ATOM 2612 C CA . LEU B 2 105 ? 50.827 77.007 -14.642 1.00 8.61 100 LEU B CA 1
ATOM 2613 C C . LEU B 2 105 ? 51.860 77.283 -15.735 1.00 9.92 100 LEU B C 1
ATOM 2614 O O . LEU B 2 105 ? 51.523 77.819 -16.789 1.00 13.71 100 LEU B O 1
ATOM 2619 N N . GLY B 2 106 A 53.118 76.938 -15.475 1.00 9.50 100 GLY B N 1
ATOM 2620 C CA . GLY B 2 106 A 54.163 77.138 -16.462 1.00 11.35 100 GLY B CA 1
ATOM 2621 C C . GLY B 2 106 A 54.975 78.412 -16.291 1.00 12.28 100 GLY B C 1
ATOM 2622 O O . GLY B 2 106 A 55.673 78.828 -17.216 1.00 11.35 100 GLY B O 1
ATOM 2623 N N . TYR B 2 107 B 54.898 79.036 -15.118 1.00 10.50 100 TYR B N 1
ATOM 2624 C CA . TYR B 2 107 B 55.751 80.188 -14.828 1.00 9.85 100 TYR B CA 1
ATOM 2625 C C . TYR B 2 107 B 57.220 79.893 -15.153 1.00 10.31 100 TYR B C 1
ATOM 2626 O O . TYR B 2 107 B 57.754 78.869 -14.739 1.00 9.81 100 TYR B O 1
ATOM 2635 N N . VAL B 2 108 C 57.867 80.797 -15.887 1.00 9.52 100 VAL B N 1
ATOM 2636 C CA . VAL B 2 108 C 59.320 80.750 -16.058 1.00 8.14 100 VAL B CA 1
ATOM 2637 C C . VAL B 2 108 C 59.904 82.139 -15.819 1.00 9.30 100 VAL B C 1
ATOM 2638 O O . VAL B 2 108 C 59.260 83.146 -16.114 1.00 10.63 100 VAL B O 1
ATOM 2642 N N . GLY B 2 109 D 61.124 82.185 -15.290 1.00 10.45 100 GLY B N 1
ATOM 2643 C CA . GLY B 2 109 D 61.782 83.438 -14.967 1.00 11.16 100 GLY B CA 1
ATOM 2644 C C . GLY B 2 109 D 62.321 83.458 -13.549 1.00 10.79 100 GLY B C 1
ATOM 2645 O O . GLY B 2 109 D 62.408 82.419 -12.889 1.00 9.04 100 GLY B O 1
ATOM 2646 N N . ALA B 2 110 E 62.690 84.647 -13.075 1.00 10.13 100 ALA B N 1
ATOM 2647 C CA . ALA B 2 110 E 63.233 84.792 -11.725 1.00 9.51 100 ALA B CA 1
ATOM 2648 C C . ALA B 2 110 E 62.201 84.420 -10.660 1.00 10.67 100 ALA B C 1
ATOM 2649 O O . ALA B 2 110 E 61.012 84.713 -10.809 1.00 11.46 100 ALA B O 1
ATOM 2651 N N . VAL B 2 111 F 62.651 83.771 -9.587 1.00 10.18 100 VAL B N 1
ATOM 2652 C CA . VAL B 2 111 F 61.728 83.372 -8.521 1.00 8.95 100 VAL B CA 1
ATOM 2653 C C . VAL B 2 111 F 62.121 83.877 -7.138 1.00 9.68 100 VAL B C 1
ATOM 2654 O O . VAL B 2 111 F 61.433 83.611 -6.160 1.00 11.50 100 VAL B O 1
ATOM 2658 N N . GLY B 2 112 G 63.219 84.614 -7.058 1.00 10.96 100 GLY B N 1
ATOM 2659 C CA . GLY B 2 112 G 63.672 85.134 -5.783 1.00 12.06 100 GLY B CA 1
ATOM 2660 C C . GLY B 2 112 G 65.090 84.694 -5.486 1.00 13.88 100 GLY B C 1
ATOM 2661 O O . GLY B 2 112 G 65.711 83.987 -6.279 1.00 12.99 100 GLY B O 1
ATOM 2662 N N . LEU B 2 113 H 65.607 85.097 -4.332 1.00 14.68 100 LEU B N 1
ATOM 2663 C CA . LEU B 2 113 H 66.994 84.797 -3.995 1.00 14.25 100 LEU B CA 1
ATOM 2664 C C . LEU B 2 113 H 67.234 83.342 -3.604 1.00 15.61 100 LEU B C 1
ATOM 2665 O O . LEU B 2 113 H 68.380 82.899 -3.539 1.00 14.10 100 LEU B O 1
ATOM 2670 N N . SER B 2 114 I 66.159 82.604 -3.339 1.00 12.66 100 SER B N 1
ATOM 2671 C CA . SER B 2 114 I 66.269 81.172 -3.083 1.00 14.49 100 SER B CA 1
ATOM 2672 C C . SER B 2 114 I 65.315 80.421 -3.996 1.00 12.98 100 SER B C 1
ATOM 2673 O O . SER B 2 114 I 64.171 80.830 -4.168 1.00 11.88 100 SER B O 1
ATOM 2676 N N . CYS B 2 115 J 65.781 79.324 -4.586 1.00 12.45 100 CYS B N 1
ATOM 2677 C CA . CYS B 2 115 J 64.912 78.527 -5.439 1.00 11.68 100 CYS B CA 1
ATOM 2678 C C . CYS B 2 115 J 63.690 78.059 -4.652 1.00 9.67 100 CYS B C 1
ATOM 2679 O O . CYS B 2 115 J 62.604 77.887 -5.212 1.00 10.55 100 CYS B O 1
ATOM 2682 N N . LEU B 2 116 K 63.872 77.847 -3.351 1.00 10.72 100 LEU B N 1
ATOM 2683 C CA . LEU B 2 116 K 62.800 77.315 -2.506 1.00 13.93 100 LEU B CA 1
ATOM 2684 C C . LEU B 2 116 K 61.660 78.302 -2.289 1.00 14.81 100 LEU B C 1
ATOM 2685 O O . LEU B 2 116 K 60.604 77.922 -1.779 1.00 15.19 100 LEU B O 1
ATOM 2690 N N . ASP B 2 117 L 61.875 79.559 -2.674 1.00 11.86 100 ASP B N 1
ATOM 2691 C CA . ASP B 2 117 L 60.834 80.581 -2.577 1.00 13.50 100 ASP B CA 1
ATOM 2692 C C . ASP B 2 117 L 59.663 80.232 -3.492 1.00 12.43 100 ASP B C 1
ATOM 2693 O O . ASP B 2 117 L 58.529 80.659 -3.268 1.00 10.66 100 ASP B O 1
ATOM 2698 N N . TYR B 2 118 M 59.960 79.467 -4.536 1.00 7.75 100 TYR B N 1
ATOM 2699 C CA . TYR B 2 118 M 58.935 78.919 -5.405 1.00 10.05 100 TYR B CA 1
ATOM 2700 C C . TYR B 2 118 M 58.635 77.522 -4.866 1.00 11.36 100 TYR B C 1
ATOM 2701 O O . TYR B 2 118 M 59.378 76.568 -5.117 1.00 10.48 100 TYR B O 1
ATOM 2710 N N . VAL B 2 119 N 57.562 77.400 -4.088 1.00 8.85 100 VAL B N 1
ATOM 2711 C CA . VAL B 2 119 N 57.371 76.189 -3.296 1.00 9.35 100 VAL B CA 1
ATOM 2712 C C . VAL B 2 119 N 57.041 74.951 -4.130 1.00 10.07 100 VAL B C 1
ATOM 2713 O O . VAL B 2 119 N 56.060 74.929 -4.871 1.00 10.22 100 VAL B O 1
ATOM 2717 N N . MET B 2 120 O 57.873 73.926 -3.984 1.00 10.07 100 MET B N 1
ATOM 2718 C CA . MET B 2 120 O 57.675 72.651 -4.668 1.00 10.18 100 MET B CA 1
ATOM 2719 C C . MET B 2 120 O 57.671 71.487 -3.682 1.00 9.71 100 MET B C 1
ATOM 2720 O O . MET B 2 120 O 58.413 71.500 -2.699 1.00 13.68 100 MET B O 1
ATOM 2725 N N . ASP B 2 121 ? 56.844 70.480 -3.959 1.00 11.91 101 ASP B N 1
ATOM 2726 C CA . ASP B 2 121 ? 56.783 69.265 -3.143 1.00 10.82 101 ASP B CA 1
ATOM 2727 C C . ASP B 2 121 ? 58.145 68.602 -2.927 1.00 13.50 101 ASP B C 1
ATOM 2728 O O . ASP B 2 121 ? 58.484 68.225 -1.805 1.00 16.03 101 ASP B O 1
ATOM 2733 N N . TYR B 2 122 ? 58.915 68.444 -4.004 1.00 11.33 102 TYR B N 1
ATOM 2734 C CA . TYR B 2 122 ? 60.188 67.728 -3.931 1.00 9.45 102 TYR B CA 1
ATOM 2735 C C . TYR B 2 122 ? 61.281 68.414 -4.737 1.00 10.11 102 TYR B C 1
ATOM 2736 O O . TYR B 2 122 ? 61.024 68.967 -5.809 1.00 11.84 102 TYR B O 1
ATOM 2745 N N . TRP B 2 123 ? 62.504 68.344 -4.218 1.00 10.92 103 TRP B N 1
ATOM 2746 C CA . TRP B 2 123 ? 63.658 68.976 -4.836 1.00 12.81 103 TRP B CA 1
ATOM 2747 C C . TRP B 2 123 ? 64.817 67.998 -4.895 1.00 12.05 103 TRP B C 1
ATOM 2748 O O . TRP B 2 123 ? 65.053 67.262 -3.939 1.00 12.75 103 TRP B O 1
ATOM 2759 N N . GLY B 2 124 ? 65.553 68.006 -6.001 1.00 11.72 104 GLY B N 1
ATOM 2760 C CA . GLY B 2 124 ? 66.848 67.346 -6.040 1.00 11.87 104 GLY B CA 1
ATOM 2761 C C . GLY B 2 124 ? 67.896 68.224 -5.374 1.00 13.08 104 GLY B C 1
ATOM 2762 O O . GLY B 2 124 ? 67.637 69.395 -5.085 1.00 18.34 104 GLY B O 1
ATOM 2763 N N . LYS B 2 125 ? 69.083 67.670 -5.131 1.00 12.84 105 LYS B N 1
ATOM 2764 C CA . LYS B 2 125 ? 70.164 68.436 -4.515 1.00 15.68 105 LYS B CA 1
ATOM 2765 C C . LYS B 2 125 ? 70.913 69.262 -5.553 1.00 17.07 105 LYS B C 1
ATOM 2766 O O . LYS B 2 125 ? 71.779 70.076 -5.212 1.00 17.39 105 LYS B O 1
ATOM 2772 N N . GLY B 2 126 ? 70.583 69.039 -6.821 1.00 14.29 106 GLY B N 1
ATOM 2773 C CA . GLY B 2 126 ? 71.142 69.832 -7.902 1.00 13.09 106 GLY B CA 1
ATOM 2774 C C . GLY B 2 126 ? 72.450 69.321 -8.467 1.00 15.88 106 GLY B C 1
ATOM 2775 O O . GLY B 2 126 ? 73.093 68.438 -7.904 1.00 18.08 106 GLY B O 1
ATOM 2776 N N . THR B 2 127 ? 72.847 69.890 -9.598 1.00 13.69 107 THR B N 1
ATOM 2777 C CA . THR B 2 127 ? 74.116 69.533 -10.209 1.00 17.01 107 THR B CA 1
ATOM 2778 C C . THR B 2 127 ? 74.730 70.749 -10.883 1.00 16.77 107 THR B C 1
ATOM 2779 O O . THR B 2 127 ? 74.036 71.538 -11.533 1.00 12.51 107 THR B O 1
ATOM 2783 N N . GLN B 2 128 ? 76.036 70.909 -10.713 1.00 15.09 108 GLN B N 1
ATOM 2784 C CA . GLN B 2 128 ? 76.726 72.059 -11.279 1.00 13.42 108 GLN B CA 1
ATOM 2785 C C . GLN B 2 128 ? 76.941 71.909 -12.781 1.00 12.20 108 GLN B C 1
ATOM 2786 O O . GLN B 2 128 ? 77.293 70.838 -13.270 1.00 15.11 108 GLN B O 1
ATOM 2792 N N . VAL B 2 129 ? 76.700 72.994 -13.508 1.00 11.17 109 VAL B N 1
ATOM 2793 C CA . VAL B 2 129 ? 77.020 73.062 -14.927 1.00 14.80 109 VAL B CA 1
ATOM 2794 C C . VAL B 2 129 ? 77.916 74.274 -15.126 1.00 12.87 109 VAL B C 1
ATOM 2795 O O . VAL B 2 129 ? 77.530 75.402 -14.812 1.00 14.51 109 VAL B O 1
ATOM 2799 N N . THR B 2 130 ? 79.124 74.041 -15.628 1.00 11.83 110 THR B N 1
ATOM 2800 C CA . THR B 2 130 ? 80.088 75.118 -15.817 1.00 11.81 110 THR B CA 1
ATOM 2801 C C . THR B 2 130 ? 80.518 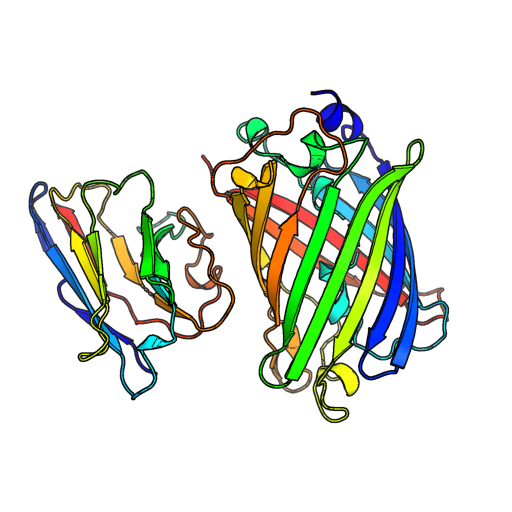75.197 -17.273 1.00 16.86 110 THR B C 1
ATOM 2802 O O . THR B 2 130 ? 81.138 74.269 -17.800 1.00 18.20 110 THR B O 1
ATOM 2806 N N . VAL B 2 131 ? 80.177 76.307 -17.916 1.00 13.45 111 VAL B N 1
ATOM 2807 C CA . VAL B 2 131 ? 80.466 76.511 -19.331 1.00 13.70 111 VAL B CA 1
ATOM 2808 C C . VAL B 2 131 ? 81.729 77.355 -19.493 1.00 20.61 111 VAL B C 1
ATOM 2809 O O . VAL B 2 131 ? 81.796 78.483 -19.001 1.00 22.90 111 VAL B O 1
ATOM 2813 N N . SER B 2 132 ? 82.721 76.805 -20.187 1.00 22.78 112 SER B N 1
ATOM 2814 C CA . SER B 2 132 ? 84.013 77.469 -20.343 1.00 28.11 112 SER B CA 1
ATOM 2815 C C . SER B 2 132 ? 84.177 78.067 -21.735 1.00 29.82 112 SER B C 1
ATOM 2816 O O . SER B 2 132 ? 83.728 77.485 -22.722 1.00 23.33 112 SER B O 1
#

Foldseek 3Di:
DVLLVLQQAKFKEWEWEWEAAANDTWIKIKIWIARLCQQKTKMKIFTPVFDDQWDPVVCVVVRACLSAHEPPVFVLARQQSQLPQQFKWKWKWKQKPPAKIKTKIWTWHDDDSHTYIYMYIYIDGGDCVDCTSVVFFDQWADKWKWKWAFDVVQLWIKIWTWGWTQGNVGHTIIITMTMTMHRPDPDHGRTHHIWIKIKDKGWDDDPPDPGDMIIIIMGIYIDDDD/DAKAKDFADEDAQQAKTKIKIADDDQDQLLKKKWKWWDDPPDFIWTAWIQGSVRDIDGDPVQVPFWDWDADNVRSMIMIIGGRDDQVPWTWMKMFIANDDDDIDTTGQGRDPCSPPGPYIHPTDTHGYD

CATH classification: 2.40.155.10

Secondary structure (DSSP, 8-state):
-HHHHTTSS-EEEEEEEEEEETTEEEEEEEEEEEEGGGTEEEEEEEETTSS-SS-GGGGTTT--GGG-B--GGGGGG-HHHHTTTT-EEEEEEEEETTS-EEEEEEEEEEETTEEEEEEEEEEES--TTSTTTTT-B-S----EEEEEEEEGGGTEEEEEEEEEEEBTTS-EEEEEEEEEEEESSSS--PPPPSEEEEEEEEEE--TT--SSEEEEEEEEEEES--/--EEEES-EEE-TT--EEEEEEEPSS-GGGSEEEEEEE-TTS-EEEEEEE-TT--EEE-TTTTTTEEEEEETTTTEEEEEE-S--GGG-EEEEEEEESS------EEEESSGGGS--SEE---EEEEE-

GO terms:
  GO:0006091 generation of precursor metabolites and energy (P, TAS)
  GO:0008218 bioluminescence (P, TAS)

Solvent-accessible surface area: 15222 Å² total

Radius of gyration: 21.38 Å; Cα contacts (8 Å, |Δi|>4): 1004; chains: 2; bounding box: 56×54×51 Å

Organism: Aequorea victoria (NCBI:txid6100)

B-factor: mean 16.9, std 9.96, range [4.86, 66.37]